Protein AF-A0A7Z0AZJ7-F1 (afdb_monomer)

Nearest PDB structures (foldseek):
  6gq0-assembly1_A  TM=8.490E-01  e=5.270E-05  Geobacillus stearothermophilus
  5xsj-assembly1_X-2  TM=7.142E-01  e=3.354E-05  Clostridium beijerinckii NCIMB 8052
  5xss-assembly3_B  TM=7.224E-01  e=6.824E-05  Clostridium beijerinckii NCIMB 8052
  3rot-assembly1_A  TM=7.294E-01  e=1.451E-02  Legionella pneumophila subsp. pneumophila str. Philadelphia 1
  3brs-assembly2_B  TM=7.610E-01  e=1.074E-01  Lachnoclostridium phytofermentans ISDg

Secondary structure (DSSP, 8-state):
--PPPS-----------HHHHHHHHTS-HHHHHHHHTT-S---HHHHHHHHHHHHHTTGGGSTTS---TTPPPEEEEEEEE-SS-HHHHHHHHHHHHTHHHHHHTTEEEEEEEE-TT-HHHHHHHHHHHHTT-SEEEEPPP--HHHHHHHHHHHHTT--EEEESS--TT---SEEES--HHHHHHHHHHHHHHHS-S--------HHHHHHHHHHHHHHHHHHHS--------------

Radius of gyration: 24.84 Å; Cα contacts (8 Å, |Δi|>4): 261; chains: 1; bounding box: 62×53×60 Å

Structure (mmCIF, N/CA/C/O backbone):
data_AF-A0A7Z0AZJ7-F1
#
_entry.id   AF-A0A7Z0AZJ7-F1
#
loop_
_atom_site.group_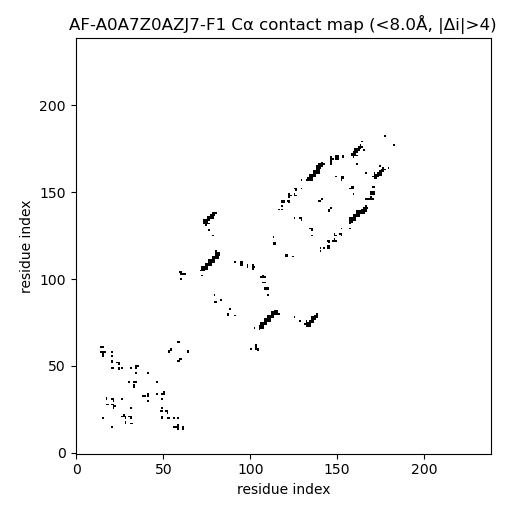PDB
_atom_site.id
_atom_site.type_symbol
_atom_site.label_atom_id
_atom_site.label_alt_id
_atom_site.label_comp_id
_atom_site.label_asym_id
_atom_site.label_entity_id
_atom_site.label_seq_id
_atom_site.pdbx_PDB_ins_code
_atom_site.Cartn_x
_atom_site.Cartn_y
_atom_site.Cartn_z
_atom_site.occupancy
_atom_site.B_iso_or_equiv
_atom_site.auth_seq_id
_atom_site.auth_comp_id
_atom_site.auth_asym_id
_atom_site.auth_atom_id
_atom_site.pdbx_PDB_model_num
ATOM 1 N N . MET A 1 1 ? 23.132 35.537 10.497 1.00 38.31 1 MET A N 1
ATOM 2 C CA . MET A 1 1 ? 21.758 36.075 10.574 1.00 38.31 1 MET A CA 1
ATOM 3 C C . MET A 1 1 ? 21.157 35.934 9.192 1.00 38.31 1 MET A C 1
ATOM 5 O O . MET A 1 1 ? 21.490 36.725 8.323 1.00 38.31 1 MET A O 1
ATOM 9 N N . SER A 1 2 ? 20.393 34.869 8.970 1.00 38.50 2 SER A N 1
ATOM 10 C CA . SER A 1 2 ? 19.740 34.583 7.690 1.00 38.50 2 SER A CA 1
ATOM 11 C C . SER A 1 2 ? 18.241 34.742 7.901 1.00 38.50 2 SER A C 1
ATOM 13 O O . SER A 1 2 ? 17.686 34.110 8.799 1.00 38.50 2 SER A O 1
ATOM 15 N N . GLU A 1 3 ? 17.626 35.642 7.140 1.00 32.16 3 GLU A N 1
ATOM 16 C CA . GLU A 1 3 ? 16.185 35.888 7.162 1.00 32.16 3 GLU A CA 1
ATOM 17 C C . GLU A 1 3 ? 15.395 34.618 6.802 1.00 32.16 3 GLU A C 1
ATOM 19 O O . GLU A 1 3 ? 15.810 33.868 5.912 1.00 32.16 3 GLU A O 1
ATOM 24 N N . PRO A 1 4 ? 14.252 34.357 7.461 1.00 34.78 4 PRO A N 1
ATOM 25 C CA . PRO A 1 4 ? 13.350 33.292 7.058 1.00 34.78 4 PRO A CA 1
ATOM 26 C C . PRO A 1 4 ? 12.574 33.681 5.789 1.00 34.78 4 PRO A C 1
ATOM 28 O O . PRO A 1 4 ? 12.193 34.833 5.589 1.00 34.78 4 PRO A O 1
ATOM 31 N N . LEU A 1 5 ? 12.333 32.684 4.937 1.00 31.73 5 LEU A N 1
ATOM 32 C CA . LEU A 1 5 ? 11.622 32.810 3.663 1.00 31.73 5 LEU A CA 1
ATOM 33 C C . LEU A 1 5 ? 10.169 33.297 3.858 1.00 31.73 5 LEU A C 1
ATOM 35 O O . LEU A 1 5 ? 9.458 32.761 4.713 1.00 31.73 5 LEU A O 1
ATOM 39 N N . PRO A 1 6 ? 9.680 34.248 3.040 1.00 33.09 6 PRO A N 1
ATOM 40 C CA . PRO A 1 6 ? 8.296 34.690 3.084 1.00 33.09 6 PRO A CA 1
ATOM 41 C C . PRO A 1 6 ? 7.401 33.708 2.318 1.00 33.09 6 PRO A C 1
ATOM 43 O O . PRO A 1 6 ? 7.635 33.429 1.144 1.00 33.09 6 PRO A O 1
ATOM 46 N N . GLY A 1 7 ? 6.341 33.221 2.970 1.00 36.00 7 GLY A N 1
ATOM 47 C CA . GLY A 1 7 ? 5.217 32.593 2.267 1.00 36.00 7 GLY A CA 1
ATOM 48 C C . GLY A 1 7 ? 4.815 31.186 2.706 1.00 36.00 7 GLY A C 1
ATOM 49 O O . GLY A 1 7 ? 4.658 30.320 1.858 1.00 36.00 7 GLY A O 1
ATOM 50 N N . VAL A 1 8 ? 4.545 30.969 3.997 1.00 34.38 8 VAL A N 1
ATOM 51 C CA . VAL A 1 8 ? 3.512 30.003 4.431 1.00 34.38 8 VAL A CA 1
ATOM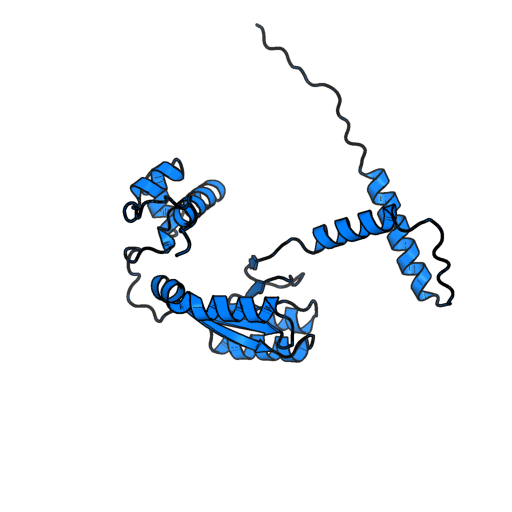 52 C C . VAL A 1 8 ? 2.687 30.663 5.534 1.00 34.38 8 VAL A C 1
ATOM 54 O O . VAL A 1 8 ? 2.747 30.324 6.710 1.00 34.38 8 VAL A O 1
ATOM 57 N N . GLY A 1 9 ? 1.932 31.685 5.141 1.00 34.69 9 GLY A N 1
ATOM 58 C CA . GLY A 1 9 ? 0.826 32.195 5.937 1.00 34.69 9 GLY A CA 1
ATOM 59 C C . GLY A 1 9 ? -0.389 31.300 5.730 1.00 34.69 9 GLY A C 1
ATOM 60 O O . GLY A 1 9 ? -1.263 31.628 4.938 1.00 34.69 9 GLY A O 1
ATOM 61 N N . ALA A 1 10 ? -0.446 30.172 6.431 1.00 37.34 10 ALA A N 1
ATOM 62 C CA . ALA A 1 10 ? -1.692 29.452 6.661 1.00 37.34 10 ALA A CA 1
ATOM 63 C C . ALA A 1 10 ? -1.863 29.328 8.173 1.00 37.34 10 ALA A C 1
ATOM 65 O O . ALA A 1 10 ? -1.404 28.390 8.814 1.00 37.34 10 ALA A O 1
ATOM 66 N N . ASN A 1 11 ? -2.441 30.396 8.715 1.00 30.62 11 ASN A N 1
ATOM 67 C CA . ASN A 1 11 ? -3.222 30.472 9.940 1.00 30.62 11 ASN A CA 1
ATOM 68 C C 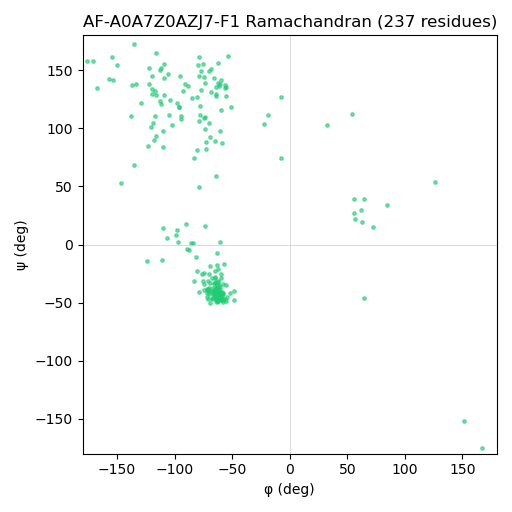. ASN A 1 11 ? -3.522 29.084 10.553 1.00 30.62 11 ASN A C 1
ATOM 70 O O . ASN A 1 11 ? -4.103 28.241 9.869 1.00 30.62 11 ASN A O 1
ATOM 74 N N . PHE A 1 12 ? -3.202 28.875 11.839 1.00 37.91 12 PHE A N 1
ATOM 75 C CA . PHE A 1 12 ? -3.721 27.778 12.679 1.00 37.91 12 PHE A CA 1
ATOM 76 C C . PHE A 1 12 ? -5.248 27.942 12.855 1.00 37.91 12 PHE A C 1
ATOM 78 O O . PHE A 1 12 ? -5.776 28.158 13.947 1.00 37.91 12 PHE A O 1
ATOM 85 N N . ALA A 1 13 ? -5.969 27.939 11.738 1.00 39.06 13 ALA A N 1
ATOM 86 C CA . ALA A 1 13 ? -7.372 28.256 11.644 1.00 39.06 13 ALA A CA 1
ATOM 87 C C . ALA A 1 13 ? -8.169 27.052 12.131 1.00 39.06 13 ALA A C 1
ATOM 89 O O . ALA A 1 13 ? -8.170 26.001 11.503 1.00 39.06 13 ALA A O 1
ATOM 90 N N . ALA A 1 14 ? -8.812 27.248 13.281 1.00 51.41 14 ALA A N 1
ATOM 91 C CA . ALA A 1 14 ? -10.031 26.595 13.737 1.00 51.41 14 ALA A CA 1
ATOM 92 C C . ALA A 1 14 ? -10.228 25.137 13.282 1.00 51.41 14 ALA A C 1
ATOM 94 O O . ALA A 1 14 ? -10.688 24.870 12.177 1.00 51.41 14 ALA A O 1
ATOM 95 N N . ARG A 1 15 ? -9.978 24.212 14.218 1.00 61.72 15 ARG A N 1
ATOM 96 C CA . ARG A 1 15 ? -10.442 22.814 14.241 1.00 61.72 15 ARG A CA 1
ATOM 97 C C . ARG A 1 15 ? -11.702 22.626 13.380 1.00 61.72 15 ARG A C 1
ATOM 99 O O . ARG A 1 15 ? -12.784 23.037 13.807 1.00 61.72 15 ARG A O 1
ATOM 106 N N . ALA A 1 16 ? -11.544 22.048 12.188 1.00 72.88 16 ALA A N 1
ATOM 107 C CA . ALA A 1 16 ? -12.635 21.881 11.235 1.00 72.88 16 ALA A CA 1
ATOM 108 C C . ALA A 1 16 ? -13.791 21.106 11.880 1.00 72.88 16 ALA A C 1
ATOM 110 O O . ALA A 1 16 ? -13.576 20.136 12.611 1.00 72.88 16 ALA A O 1
ATOM 111 N N . ARG A 1 17 ? -15.029 21.542 11.645 1.00 84.56 17 ARG A N 1
ATOM 112 C CA . ARG A 1 17 ? -16.236 20.898 12.182 1.00 84.56 17 ARG A CA 1
ATOM 113 C C . ARG A 1 17 ? -17.091 20.348 11.040 1.00 84.56 17 ARG A C 1
ATOM 115 O O . ARG A 1 17 ? -16.943 20.742 9.887 1.00 84.56 17 ARG A O 1
ATOM 122 N N . ILE A 1 18 ? -18.050 19.476 11.364 1.00 87.19 18 ILE A N 1
ATOM 123 C CA . ILE A 1 18 ? -19.017 18.915 10.395 1.00 87.19 18 ILE A CA 1
ATOM 124 C C . ILE A 1 18 ? -19.676 19.997 9.501 1.00 87.19 18 ILE A C 1
ATOM 126 O O . ILE A 1 18 ? -19.803 19.758 8.298 1.00 87.19 18 ILE A O 1
ATOM 130 N N . PRO A 1 19 ? -20.051 21.195 10.006 1.00 90.19 19 PRO A N 1
ATOM 131 C CA . PRO A 1 19 ? -20.574 22.273 9.161 1.00 90.19 19 PRO A CA 1
ATOM 132 C C . PRO A 1 19 ? -19.591 22.789 8.102 1.00 90.19 19 PRO A C 1
ATOM 134 O O . PRO A 1 19 ? -20.018 23.191 7.022 1.00 90.19 19 PRO A O 1
ATOM 137 N N . ASP A 1 20 ? -18.288 22.767 8.381 1.00 88.69 20 ASP A N 1
ATOM 138 C CA . ASP A 1 20 ? -17.262 23.233 7.444 1.00 88.69 20 ASP A CA 1
ATOM 139 C C . ASP A 1 20 ? -17.061 22.224 6.313 1.00 88.69 20 ASP A C 1
ATOM 141 O O . ASP A 1 20 ? -16.995 22.611 5.147 1.00 88.69 20 ASP A O 1
ATOM 145 N N . ILE A 1 21 ? -17.094 20.926 6.638 1.00 90.69 21 ILE A N 1
ATOM 146 C CA . ILE A 1 21 ? -17.092 19.844 5.643 1.00 90.69 21 ILE A CA 1
ATOM 147 C C . ILE A 1 21 ? -18.332 19.941 4.757 1.00 90.69 21 ILE A C 1
ATOM 149 O O . ILE A 1 21 ? -18.225 19.843 3.540 1.00 90.69 21 ILE A O 1
ATOM 153 N N . ALA A 1 22 ? -19.508 20.159 5.352 1.00 92.50 22 ALA A N 1
ATOM 154 C CA . ALA A 1 22 ? -20.764 20.291 4.619 1.00 92.50 22 ALA A CA 1
ATOM 155 C C . ALA A 1 22 ? -20.710 21.458 3.619 1.00 92.50 22 ALA A C 1
ATOM 157 O O . ALA A 1 22 ? -21.082 21.296 2.455 1.00 92.50 22 ALA A O 1
ATOM 158 N N . ARG A 1 23 ? -20.163 22.605 4.049 1.00 91.19 23 ARG A N 1
ATOM 159 C CA . ARG A 1 23 ? -19.956 23.788 3.204 1.00 91.19 23 ARG A CA 1
ATOM 160 C C . ARG A 1 23 ? -18.979 23.509 2.061 1.00 91.19 23 ARG A C 1
ATOM 162 O O . ARG A 1 23 ? -19.308 23.792 0.914 1.00 91.19 23 ARG A O 1
ATOM 169 N N . ALA A 1 24 ? -17.821 22.920 2.356 1.00 90.12 24 ALA A N 1
ATOM 170 C CA . ALA A 1 24 ? -16.799 22.605 1.357 1.00 90.12 24 ALA A CA 1
ATOM 171 C C . ALA A 1 24 ? -17.259 21.529 0.356 1.00 90.12 24 ALA A C 1
ATOM 173 O O . ALA A 1 24 ? -16.992 21.624 -0.839 1.00 90.12 24 ALA A O 1
ATOM 174 N N . ALA A 1 25 ? -18.004 20.529 0.825 1.00 89.88 25 ALA A N 1
ATOM 175 C CA . ALA A 1 25 ? -18.542 19.462 -0.009 1.00 89.88 25 ALA A CA 1
ATOM 176 C C . ALA A 1 25 ? -19.836 19.854 -0.741 1.00 89.88 25 ALA A C 1
ATOM 178 O O . ALA A 1 25 ? -20.264 19.107 -1.621 1.00 89.88 25 ALA A O 1
ATOM 179 N N . GLY A 1 26 ? -20.462 20.991 -0.414 1.00 92.19 26 GLY A N 1
ATOM 180 C CA . GLY A 1 26 ? -21.716 21.458 -1.013 1.00 92.19 26 GLY A CA 1
ATOM 181 C C . GLY A 1 26 ? -22.914 20.549 -0.716 1.00 92.19 26 GLY A C 1
ATOM 182 O O . GLY A 1 26 ? -23.713 20.276 -1.610 1.00 92.19 26 GLY A O 1
ATOM 183 N N . VAL A 1 27 ? -23.006 20.025 0.509 1.00 94.38 27 VAL A N 1
ATOM 184 C CA . VAL A 1 27 ? -24.081 19.123 0.963 1.00 94.38 27 VAL A CA 1
ATOM 185 C C . VAL A 1 27 ? -24.594 19.531 2.348 1.00 94.38 27 VAL A C 1
ATOM 187 O O . VAL A 1 27 ? -24.017 20.392 3.004 1.00 94.38 27 VAL A O 1
ATOM 190 N N . SER A 1 28 ? -25.675 18.908 2.825 1.00 94.12 28 SER A N 1
ATOM 191 C CA . SER A 1 28 ? -26.148 19.107 4.201 1.00 94.12 28 SER A CA 1
ATOM 192 C C . SER A 1 28 ? -25.270 18.373 5.223 1.00 94.12 28 SER A C 1
ATOM 194 O O . SER A 1 28 ? -24.661 17.344 4.922 1.00 94.12 28 SER A O 1
ATOM 196 N N . THR A 1 29 ? -25.262 18.855 6.469 1.00 91.50 29 THR A N 1
ATOM 197 C CA . THR A 1 29 ? -24.587 18.188 7.599 1.00 91.50 29 THR A CA 1
ATOM 198 C C . THR A 1 29 ? -25.101 16.764 7.821 1.00 91.50 29 THR A C 1
ATOM 200 O O . THR A 1 29 ? -24.313 15.880 8.132 1.00 91.50 29 THR A O 1
ATOM 203 N N . ALA A 1 30 ? -26.391 16.512 7.574 1.00 89.25 30 ALA A N 1
ATOM 204 C CA . ALA A 1 30 ? -26.981 15.173 7.623 1.00 89.25 30 ALA A CA 1
ATOM 205 C C . ALA A 1 30 ? -26.389 14.220 6.568 1.00 89.25 30 ALA A C 1
ATOM 207 O O . ALA A 1 30 ? -26.233 13.030 6.825 1.00 89.25 30 ALA A O 1
ATOM 208 N N . THR A 1 31 ? -26.037 14.721 5.380 1.00 88.50 31 THR A N 1
ATOM 209 C CA . THR A 1 31 ? -25.351 13.919 4.355 1.00 88.50 31 THR A CA 1
ATOM 210 C C . THR A 1 31 ? -23.907 13.635 4.754 1.00 88.50 31 THR A C 1
ATOM 212 O O . THR A 1 31 ? -23.446 12.515 4.561 1.00 88.50 31 THR A O 1
ATOM 215 N N . VAL A 1 32 ? -23.212 14.605 5.358 1.00 89.81 32 VAL A N 1
ATOM 216 C CA . VAL A 1 32 ? -21.866 14.383 5.912 1.00 89.81 32 VAL A CA 1
ATOM 217 C C . VAL A 1 32 ? -21.897 13.321 7.013 1.00 89.81 32 VAL A C 1
ATOM 219 O O . VAL A 1 32 ? -21.108 12.386 6.964 1.00 89.81 32 VAL A O 1
ATOM 222 N N . ASP A 1 33 ? -22.852 13.401 7.942 1.00 85.06 33 ASP A N 1
ATOM 223 C CA . ASP A 1 33 ? -23.052 12.409 9.006 1.00 85.06 33 ASP A CA 1
ATOM 224 C C . ASP A 1 33 ? -23.298 10.996 8.450 1.00 85.06 33 ASP A C 1
ATOM 226 O O . ASP A 1 33 ? -22.705 10.030 8.922 1.00 85.06 33 ASP A O 1
ATOM 230 N N . ARG A 1 34 ? -24.119 10.865 7.397 1.00 84.88 34 ARG A N 1
ATOM 231 C CA . ARG A 1 34 ? -24.352 9.575 6.722 1.00 84.88 34 ARG A CA 1
ATOM 232 C C . ARG A 1 34 ? -23.085 9.009 6.088 1.00 84.88 34 ARG A C 1
ATOM 234 O O . ARG A 1 34 ? -22.847 7.814 6.218 1.00 84.88 34 ARG A O 1
ATOM 241 N N . VAL A 1 35 ? -22.287 9.848 5.423 1.00 84.81 35 VAL A N 1
ATOM 242 C CA . VAL A 1 35 ? -21.035 9.421 4.777 1.00 84.81 35 VAL A CA 1
ATOM 243 C C . VAL A 1 35 ? -19.992 9.010 5.812 1.00 84.81 35 VAL A C 1
ATOM 245 O O . VAL A 1 35 ? -19.384 7.956 5.664 1.00 84.81 35 VAL A O 1
ATOM 248 N N . LEU A 1 36 ? -19.796 9.812 6.861 1.00 82.38 36 LEU A N 1
ATOM 249 C CA . LEU A 1 36 ? -18.779 9.546 7.881 1.00 82.38 36 LEU A CA 1
ATOM 250 C C . LEU A 1 36 ? -19.115 8.327 8.745 1.00 82.38 36 LEU A C 1
ATOM 252 O O . LEU A 1 36 ? -18.210 7.606 9.146 1.00 82.38 36 LEU A O 1
ATOM 256 N N . ASN A 1 37 ? -20.402 8.074 8.998 1.00 76.69 37 ASN A N 1
ATOM 257 C CA . ASN A 1 37 ? -20.859 6.938 9.804 1.00 76.69 37 ASN A CA 1
ATOM 258 C C . ASN A 1 37 ? -21.309 5.728 8.963 1.00 76.69 37 ASN A C 1
ATOM 260 O O . ASN A 1 37 ? -21.966 4.835 9.491 1.00 76.69 37 ASN A O 1
ATOM 264 N N . GLY A 1 38 ? -21.019 5.705 7.656 1.00 67.94 38 GLY A N 1
ATOM 265 C CA . GLY A 1 38 ? -21.276 4.542 6.797 1.00 67.94 38 GLY A CA 1
ATOM 266 C C . GLY A 1 38 ? -22.751 4.133 6.662 1.00 67.94 38 GLY A C 1
ATOM 267 O O . GLY A 1 38 ? -23.040 2.954 6.482 1.00 67.94 38 GLY A O 1
ATOM 268 N N . ARG A 1 39 ? -23.698 5.076 6.764 1.00 76.06 39 ARG A N 1
ATOM 269 C CA . ARG A 1 39 ? -25.138 4.788 6.628 1.00 76.06 39 ARG A CA 1
ATOM 270 C C . ARG A 1 39 ? -25.541 4.649 5.155 1.00 76.06 39 ARG A C 1
ATOM 272 O O . ARG A 1 39 ? -25.051 5.382 4.296 1.00 76.06 39 ARG A O 1
ATOM 279 N N . GLU A 1 40 ? -26.489 3.755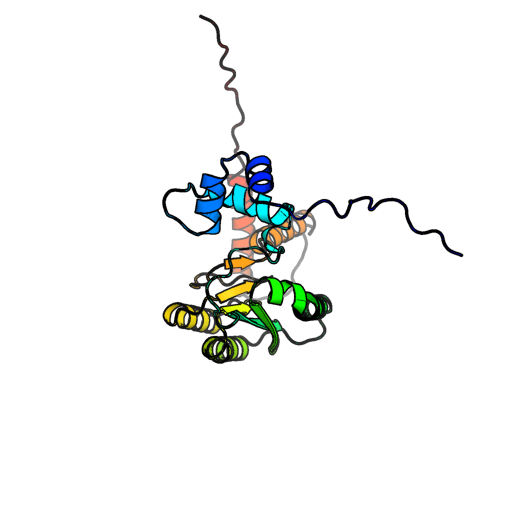 4.873 1.00 64.00 40 GLU A N 1
ATOM 280 C CA . GLU A 1 40 ? -27.025 3.520 3.524 1.00 64.00 40 GLU A CA 1
ATOM 281 C C . GLU A 1 40 ? -27.724 4.773 2.935 1.00 64.00 40 GLU A C 1
ATOM 283 O O . GLU A 1 40 ? -28.212 5.635 3.670 1.00 64.00 40 GLU A O 1
ATOM 288 N N . ASN A 1 41 ? -27.799 4.855 1.594 1.00 71.50 41 ASN A N 1
ATOM 289 C CA . ASN A 1 41 ? -28.427 5.921 0.776 1.00 71.50 41 ASN A CA 1
ATOM 290 C C . ASN A 1 41 ? -27.609 7.190 0.441 1.00 71.50 41 ASN A C 1
ATOM 292 O O . ASN A 1 41 ? -28.188 8.267 0.266 1.00 71.50 41 ASN A O 1
ATOM 296 N N . VAL A 1 42 ? -26.287 7.098 0.247 1.00 80.94 42 VAL A N 1
ATOM 297 C CA . VAL A 1 42 ? -25.503 8.196 -0.361 1.00 80.94 42 VAL A CA 1
ATOM 298 C C . VAL A 1 42 ? -24.888 7.755 -1.687 1.00 80.94 42 VAL A C 1
ATOM 300 O O . VAL A 1 42 ? -24.226 6.726 -1.770 1.00 80.94 42 VAL A O 1
ATOM 303 N N . ARG A 1 43 ? -25.092 8.546 -2.748 1.00 83.56 43 ARG A N 1
ATOM 304 C CA . ARG A 1 43 ? -24.474 8.291 -4.059 1.00 83.56 43 ARG A CA 1
ATOM 305 C C . ARG A 1 43 ? -22.949 8.324 -3.930 1.00 83.56 43 ARG A C 1
ATOM 307 O O . ARG A 1 43 ? -22.414 9.248 -3.320 1.00 83.56 43 ARG A O 1
ATOM 314 N N . ALA A 1 44 ? -22.255 7.391 -4.581 1.00 76.44 44 ALA A N 1
ATOM 315 C CA . ALA A 1 44 ? -20.792 7.276 -4.524 1.00 76.44 44 ALA A CA 1
ATOM 316 C C . ALA A 1 44 ? -20.063 8.599 -4.838 1.00 76.44 44 ALA A C 1
ATOM 318 O O . ALA A 1 44 ? -19.152 8.996 -4.119 1.00 76.44 44 ALA A O 1
ATOM 319 N N . VAL A 1 45 ? -20.535 9.342 -5.846 1.00 81.88 45 VAL A N 1
ATOM 320 C CA . VAL A 1 45 ? -19.989 10.660 -6.225 1.00 81.88 45 VAL A CA 1
ATOM 321 C C . VAL A 1 45 ? -20.102 11.683 -5.085 1.00 81.88 45 VAL A C 1
ATOM 323 O O . VAL A 1 45 ? -19.199 12.486 -4.857 1.00 81.88 45 VAL A O 1
ATOM 326 N N . THR A 1 46 ? -21.210 11.658 -4.343 1.00 83.75 46 THR A N 1
ATOM 327 C CA . THR A 1 46 ? -21.434 12.539 -3.190 1.00 83.75 46 THR A CA 1
ATOM 328 C C . THR A 1 46 ? -20.561 12.127 -2.008 1.00 83.75 46 THR A C 1
ATOM 330 O O . THR A 1 46 ? -19.967 12.992 -1.371 1.00 83.75 46 THR A O 1
ATOM 333 N N . ALA A 1 47 ? -20.431 10.824 -1.750 1.00 83.06 47 ALA A N 1
ATOM 334 C CA . ALA A 1 47 ? -19.549 10.306 -0.707 1.00 83.06 47 ALA A CA 1
ATOM 335 C C . ALA A 1 47 ? -18.085 10.697 -0.964 1.00 83.06 47 ALA A C 1
ATOM 337 O O . ALA A 1 47 ? -17.421 11.216 -0.071 1.00 83.06 47 ALA A O 1
ATOM 338 N N . GLN A 1 48 ? -17.612 10.555 -2.206 1.00 80.62 48 GLN A N 1
ATOM 339 C CA . GLN A 1 48 ? -16.256 10.937 -2.597 1.00 80.62 48 GLN A CA 1
ATOM 340 C C . GLN A 1 48 ? -15.985 12.431 -2.374 1.00 80.62 48 GLN A C 1
ATOM 342 O O . GLN A 1 48 ? -14.955 12.785 -1.806 1.00 80.62 48 GLN A O 1
ATOM 347 N N . ARG A 1 49 ? -16.924 13.312 -2.751 1.00 85.44 49 ARG A N 1
ATOM 348 C CA . ARG A 1 49 ? -16.813 14.761 -2.498 1.00 85.44 49 ARG A CA 1
ATOM 349 C C . ARG A 1 49 ? -16.708 15.090 -1.010 1.00 85.44 49 ARG A C 1
ATOM 351 O O . ARG A 1 49 ? -15.908 15.939 -0.629 1.00 85.44 49 ARG A O 1
ATOM 358 N N . VAL A 1 50 ? -17.506 14.425 -0.174 1.00 88.06 50 VAL A N 1
ATOM 359 C CA . VAL A 1 50 ? -17.480 14.623 1.282 1.00 88.06 50 VAL A CA 1
ATOM 360 C C . VAL A 1 50 ? -16.153 14.155 1.878 1.00 88.06 50 VAL A C 1
ATOM 362 O O . VAL A 1 50 ? -15.550 14.894 2.652 1.00 88.06 50 VAL A O 1
ATOM 365 N N . LEU A 1 51 ? -15.666 12.974 1.488 1.00 83.00 51 LEU A N 1
ATOM 366 C CA . LEU A 1 51 ? -14.386 12.440 1.963 1.00 83.00 51 LEU A CA 1
ATOM 367 C C . LEU A 1 51 ? -13.205 13.319 1.531 1.00 83.00 51 LEU A C 1
ATOM 369 O O . LEU A 1 51 ? -12.314 13.591 2.334 1.00 83.00 51 LEU A O 1
ATOM 373 N N . GLN A 1 52 ? -13.225 13.828 0.297 1.00 79.69 52 GLN A N 1
ATOM 374 C CA . GLN A 1 52 ? -12.203 14.745 -0.205 1.00 79.69 52 GLN A CA 1
ATOM 375 C C . GLN A 1 52 ? -12.190 16.067 0.577 1.00 79.69 52 GLN A C 1
ATOM 377 O O . GLN A 1 52 ? -11.123 16.520 0.986 1.00 79.69 52 GLN A O 1
ATOM 382 N N . ALA A 1 53 ? -13.361 16.658 0.835 1.00 86.81 53 ALA A N 1
ATOM 383 C CA . ALA A 1 53 ? -13.477 17.875 1.636 1.00 86.81 53 ALA A CA 1
ATOM 384 C C . ALA A 1 53 ? -13.020 17.656 3.090 1.00 86.81 53 ALA A C 1
ATOM 386 O O . ALA A 1 53 ? -12.306 18.485 3.649 1.00 86.81 53 ALA A O 1
ATOM 387 N N . ALA A 1 54 ? -13.384 16.521 3.696 1.00 83.94 54 ALA A N 1
ATOM 388 C CA . ALA A 1 54 ? -12.961 16.165 5.049 1.00 83.94 54 ALA A CA 1
ATOM 389 C C . ALA A 1 54 ? -11.436 15.986 5.157 1.00 83.94 54 ALA A C 1
ATOM 391 O O . ALA A 1 54 ? -10.841 16.422 6.144 1.00 83.94 54 ALA A O 1
ATOM 392 N N . ALA A 1 55 ? -10.800 15.391 4.141 1.00 77.75 55 ALA A N 1
ATOM 393 C CA . ALA A 1 55 ? -9.348 15.242 4.070 1.00 77.75 55 ALA A CA 1
ATOM 394 C C . ALA A 1 55 ? -8.638 16.594 3.889 1.00 77.75 55 ALA A C 1
ATOM 396 O O . ALA A 1 55 ? -7.694 16.890 4.617 1.00 77.75 55 ALA A O 1
ATOM 397 N N . GLN A 1 56 ? -9.124 17.443 2.976 1.00 78.25 56 GLN A N 1
ATOM 398 C CA . GLN A 1 56 ? -8.563 18.780 2.735 1.00 78.25 56 GLN A CA 1
ATOM 399 C C . GLN A 1 56 ? -8.632 19.686 3.968 1.00 78.25 56 GLN A C 1
ATOM 401 O O . GLN A 1 56 ? -7.732 20.488 4.194 1.00 78.25 56 GLN A O 1
ATOM 406 N N . LEU A 1 57 ? -9.689 19.550 4.771 1.00 82.81 57 LEU A N 1
ATOM 407 C CA . LEU A 1 57 ? -9.886 20.326 5.995 1.00 82.81 57 LEU A CA 1
ATOM 408 C C . LEU A 1 57 ? -9.203 19.711 7.227 1.00 82.81 57 LEU A C 1
ATOM 410 O O . LEU A 1 57 ? -9.364 20.232 8.329 1.00 82.81 57 LEU A O 1
ATOM 414 N N . GLY A 1 58 ? -8.494 18.585 7.085 1.00 69.88 58 GLY A N 1
ATOM 415 C CA . GLY A 1 58 ? -7.872 17.889 8.215 1.00 69.88 58 GLY A CA 1
ATOM 416 C C . GLY A 1 58 ? -8.878 17.373 9.253 1.00 69.88 58 GLY A C 1
ATOM 417 O O . GLY A 1 58 ? -8.506 17.084 10.390 1.00 69.88 58 GLY A O 1
ATOM 418 N N . TYR A 1 59 ? -10.160 17.238 8.893 1.00 76.44 59 TYR A N 1
ATOM 419 C CA . TYR A 1 59 ? -11.192 16.754 9.811 1.00 76.44 59 TYR A CA 1
ATOM 420 C C . TYR A 1 59 ? -10.938 15.303 10.224 1.00 76.44 59 TYR A C 1
ATOM 422 O O . TYR A 1 59 ? -11.078 14.962 11.395 1.00 76.44 59 TYR A O 1
ATOM 430 N N . LEU A 1 60 ? -10.479 14.472 9.281 1.00 64.12 60 LEU A N 1
ATOM 431 C CA . LEU A 1 60 ? -10.080 13.087 9.557 1.00 64.12 60 LEU A CA 1
ATOM 432 C C . LEU A 1 60 ? -8.879 13.000 10.517 1.00 64.12 60 LEU A C 1
ATOM 434 O O . LEU A 1 60 ? -8.666 11.961 11.117 1.00 64.12 60 LEU A O 1
ATOM 438 N N . LEU A 1 61 ? -8.126 14.089 10.695 1.00 56.88 61 LEU A N 1
ATOM 439 C CA . LEU A 1 61 ? -6.970 14.179 11.592 1.00 56.88 61 LEU A CA 1
ATOM 440 C C . LEU A 1 61 ? -7.335 14.790 12.960 1.00 56.88 61 LEU A C 1
ATOM 442 O O . LEU A 1 61 ? -6.461 15.017 13.795 1.00 56.88 61 LEU A O 1
ATOM 446 N N . THR A 1 62 ? -8.613 15.116 13.198 1.00 55.78 62 THR A N 1
ATOM 447 C CA . THR A 1 62 ? -9.057 15.792 14.423 1.00 55.78 62 THR A CA 1
ATOM 448 C C . THR A 1 62 ? -9.506 14.777 15.492 1.00 55.78 62 THR A C 1
ATOM 450 O O . THR A 1 62 ? -10.388 13.972 15.207 1.00 55.78 62 THR A O 1
ATOM 453 N N . PRO A 1 63 ? -9.051 14.886 16.761 1.00 49.47 63 PRO A N 1
ATOM 454 C CA . PRO A 1 63 ? -9.382 13.954 17.861 1.00 49.47 63 PRO A CA 1
ATOM 455 C C . PRO A 1 63 ? -10.868 13.811 18.261 1.00 49.47 63 PRO A C 1
ATOM 457 O O . PRO A 1 63 ? -11.166 13.134 19.237 1.00 49.47 63 PRO A O 1
ATOM 460 N N . ASN A 1 64 ? -11.795 14.492 17.578 1.00 46.59 64 ASN A N 1
ATOM 461 C CA . ASN A 1 64 ? -13.229 14.532 17.901 1.00 46.59 64 ASN A CA 1
ATOM 462 C C . ASN A 1 64 ? -14.100 13.787 16.869 1.00 46.59 64 ASN A C 1
ATOM 464 O O . ASN A 1 64 ? -15.319 13.978 16.860 1.00 46.59 64 ASN A O 1
ATOM 468 N N . ALA A 1 65 ? -13.515 12.962 15.991 1.00 48.34 65 ALA A N 1
ATOM 469 C CA . ALA A 1 65 ? -14.300 11.921 15.331 1.00 48.34 65 ALA A CA 1
ATOM 470 C C . ALA A 1 65 ? -14.961 11.070 16.434 1.00 48.34 65 ALA A C 1
ATOM 472 O O . ALA A 1 65 ? -14.300 10.809 17.443 1.00 48.34 65 ALA A O 1
ATOM 473 N N . PRO A 1 66 ? -16.260 10.724 16.328 1.00 42.47 66 PRO A N 1
ATOM 474 C CA . PRO A 1 66 ? -16.947 9.984 17.378 1.00 42.47 66 PRO A CA 1
ATOM 475 C C . PRO A 1 66 ? -16.116 8.755 17.730 1.00 42.47 66 PRO A C 1
ATOM 477 O O . PRO A 1 66 ? -15.835 7.932 16.861 1.00 42.47 66 PRO A O 1
ATOM 480 N N . ALA A 1 67 ? -15.673 8.692 18.988 1.00 45.97 67 ALA A N 1
ATOM 481 C CA . ALA A 1 67 ? -14.918 7.571 19.510 1.00 45.97 67 ALA A CA 1
ATOM 482 C C . ALA A 1 67 ? -15.808 6.336 19.385 1.00 45.97 67 ALA A C 1
ATOM 484 O O . ALA A 1 67 ? -16.712 6.114 20.193 1.00 45.97 67 ALA A O 1
ATOM 485 N N . VAL A 1 68 ? -15.585 5.569 18.321 1.00 46.56 68 VAL A N 1
ATOM 486 C CA . VAL A 1 68 ? -16.107 4.219 18.203 1.00 46.56 68 VAL A CA 1
ATOM 487 C C . VAL A 1 68 ? -15.515 3.476 19.392 1.00 46.56 68 VAL A C 1
ATOM 489 O O . VAL A 1 68 ? -14.300 3.420 19.555 1.00 46.56 68 VAL A O 1
ATOM 492 N N . THR A 1 69 ? -16.403 3.044 20.283 1.00 44.69 69 THR A N 1
ATOM 493 C CA . THR A 1 69 ? -16.175 2.250 21.490 1.00 44.69 69 THR A CA 1
ATOM 494 C C . THR A 1 69 ? -14.837 1.519 21.461 1.00 44.69 69 THR A C 1
ATOM 496 O O . THR A 1 69 ? -14.701 0.618 20.646 1.00 44.69 69 THR A O 1
ATOM 499 N N . ALA A 1 70 ? -13.898 1.932 22.328 1.00 48.06 70 ALA A N 1
ATOM 500 C CA . ALA A 1 70 ? -12.552 1.384 22.559 1.00 48.06 70 ALA A CA 1
ATOM 501 C C . ALA A 1 70 ? -12.260 0.062 21.823 1.00 48.06 70 ALA A C 1
ATOM 503 O O . ALA A 1 70 ? -12.259 -1.019 22.418 1.00 48.06 70 ALA A O 1
ATOM 504 N N . SER A 1 71 ? -12.041 0.162 20.513 1.00 57.91 71 SER A N 1
ATOM 505 C CA . SER A 1 71 ? -11.580 -0.952 19.706 1.00 57.91 71 SER A CA 1
ATOM 506 C C . SER A 1 71 ? -10.081 -1.074 19.932 1.00 57.91 71 SER A C 1
ATOM 508 O O . SER A 1 71 ? -9.400 -0.120 20.310 1.00 57.91 71 SER A O 1
ATOM 510 N N . LYS A 1 72 ? -9.539 -2.272 19.744 1.00 77.88 72 LYS A N 1
ATOM 511 C CA . LYS A 1 72 ? -8.087 -2.410 19.675 1.00 77.88 72 LYS A CA 1
ATOM 512 C C . LYS A 1 72 ? -7.619 -1.643 18.427 1.00 77.88 72 LYS A C 1
ATOM 514 O O . LYS A 1 72 ? -8.228 -1.853 17.376 1.00 77.88 72 LYS A O 1
ATOM 519 N N . PRO A 1 73 ? -6.536 -0.844 18.506 1.00 85.88 73 PRO A N 1
ATOM 520 C CA . PRO A 1 73 ? -6.047 -0.101 17.352 1.00 85.88 73 PRO A CA 1
ATOM 521 C C . PRO A 1 73 ? -5.762 -1.049 16.191 1.00 85.88 73 PRO A C 1
ATOM 523 O O . PRO A 1 73 ? -5.124 -2.094 16.391 1.00 85.88 73 PRO A O 1
ATOM 526 N N . MET A 1 74 ? -6.201 -0.673 14.990 1.00 92.56 74 MET A N 1
ATOM 527 C CA . MET A 1 74 ? -5.981 -1.457 13.777 1.00 92.56 74 MET A CA 1
ATOM 528 C C . MET A 1 74 ? -4.490 -1.547 13.472 1.00 92.56 74 MET A C 1
ATOM 530 O O . MET A 1 74 ? -3.788 -0.543 13.387 1.00 92.56 74 MET A O 1
ATOM 534 N N . ARG A 1 75 ? -3.984 -2.758 13.284 1.00 95.94 75 ARG A N 1
ATOM 535 C CA . ARG A 1 75 ? -2.577 -3.029 12.990 1.00 95.94 75 ARG A CA 1
ATOM 536 C C . ARG A 1 75 ? -2.401 -3.164 11.491 1.00 95.94 75 ARG A C 1
ATOM 538 O O . ARG A 1 75 ? -2.938 -4.096 10.901 1.00 95.94 75 ARG A O 1
ATOM 545 N N . ILE A 1 76 ? -1.608 -2.289 10.891 1.00 97.50 76 ILE A N 1
ATOM 546 C CA . ILE A 1 76 ? -1.316 -2.321 9.458 1.00 97.50 76 ILE A CA 1
ATOM 547 C C . ILE A 1 76 ? 0.156 -2.669 9.255 1.00 97.50 76 ILE A C 1
ATOM 549 O O . ILE A 1 76 ? 1.044 -1.992 9.778 1.00 97.50 76 ILE A O 1
ATOM 553 N N . ALA A 1 77 ? 0.420 -3.731 8.496 1.00 98.00 77 ALA A N 1
ATOM 554 C CA . ALA A 1 77 ? 1.776 -4.134 8.137 1.00 98.00 77 ALA A CA 1
ATOM 555 C C . ALA A 1 77 ? 2.131 -3.613 6.740 1.00 98.00 77 ALA A C 1
ATOM 557 O O . ALA A 1 77 ? 1.468 -3.960 5.766 1.00 98.00 77 ALA A O 1
ATOM 558 N N . PHE A 1 78 ? 3.191 -2.815 6.642 1.00 98.19 78 PHE A N 1
ATOM 559 C CA . PHE A 1 78 ? 3.762 -2.359 5.378 1.00 98.19 78 PHE A CA 1
ATOM 560 C C . PHE A 1 78 ? 4.930 -3.265 4.990 1.00 98.19 78 PHE A C 1
ATOM 562 O O . PHE A 1 78 ? 5.915 -3.331 5.715 1.00 98.19 78 PHE A O 1
ATOM 569 N N . LEU A 1 79 ? 4.837 -3.953 3.854 1.00 97.75 79 LEU A N 1
ATOM 570 C CA . LEU A 1 79 ? 5.892 -4.809 3.318 1.00 97.75 79 LEU A CA 1
ATOM 571 C C . LEU A 1 79 ? 6.606 -4.080 2.178 1.00 97.75 79 LEU A C 1
ATOM 573 O O . LEU A 1 79 ? 6.080 -3.970 1.064 1.00 97.75 79 LEU A O 1
ATOM 577 N N . LEU A 1 80 ? 7.796 -3.556 2.470 1.00 96.81 80 LEU A N 1
ATOM 578 C CA . LEU A 1 80 ? 8.612 -2.807 1.515 1.00 96.81 80 LEU A CA 1
ATOM 579 C C . LEU A 1 80 ? 9.850 -3.616 1.110 1.00 96.81 80 LEU A C 1
ATOM 581 O O . LEU A 1 80 ? 10.430 -4.295 1.953 1.00 96.81 80 LEU A O 1
ATOM 585 N N . PRO A 1 81 ? 10.303 -3.551 -0.151 1.00 95.56 81 PRO A N 1
ATOM 586 C CA . PRO A 1 81 ? 11.528 -4.233 -0.544 1.00 95.56 81 PRO A CA 1
ATOM 587 C C . PRO A 1 81 ? 12.754 -3.660 0.185 1.00 95.56 81 PRO A C 1
ATOM 589 O O . PRO A 1 81 ? 12.992 -2.452 0.181 1.00 95.56 81 PRO A O 1
ATOM 592 N N . ALA A 1 82 ? 13.553 -4.536 0.787 1.00 93.88 82 ALA A N 1
ATOM 593 C CA . ALA A 1 82 ? 14.870 -4.239 1.329 1.00 93.88 82 ALA A CA 1
ATOM 594 C C . ALA A 1 82 ? 15.852 -3.926 0.192 1.00 93.88 82 ALA A C 1
ATOM 596 O O . ALA A 1 82 ? 15.736 -4.468 -0.907 1.00 93.88 82 ALA A O 1
ATOM 597 N N . GLY A 1 83 ? 16.867 -3.106 0.443 1.00 91.94 83 GLY A N 1
ATOM 598 C CA . GLY A 1 83 ? 17.909 -2.826 -0.546 1.00 91.94 83 GLY A CA 1
ATOM 599 C C . GLY A 1 83 ? 18.518 -1.448 -0.358 1.00 91.94 83 GLY A C 1
ATOM 600 O O . GLY A 1 83 ? 18.533 -0.921 0.746 1.00 91.94 83 GLY A O 1
ATOM 601 N N . THR A 1 84 ? 19.012 -0.847 -1.437 1.00 89.69 84 THR A N 1
ATOM 602 C CA . THR A 1 84 ? 19.672 0.473 -1.421 1.00 89.69 84 THR A CA 1
ATOM 603 C C . THR A 1 84 ? 18.816 1.586 -2.029 1.00 89.69 84 THR A C 1
ATOM 605 O O . THR A 1 84 ? 19.271 2.721 -2.169 1.00 89.69 84 THR A O 1
ATOM 608 N N . ASN A 1 85 ? 17.563 1.295 -2.397 1.00 92.31 85 ASN A N 1
ATOM 609 C CA . ASN A 1 85 ? 16.681 2.281 -3.011 1.00 92.31 85 ASN A CA 1
ATOM 610 C C . ASN A 1 85 ? 16.264 3.349 -1.987 1.00 92.31 85 ASN A C 1
ATOM 612 O O . ASN A 1 85 ? 15.398 3.119 -1.143 1.00 92.31 85 ASN A O 1
ATOM 616 N N . ARG A 1 86 ? 16.857 4.543 -2.100 1.00 93.62 86 ARG A N 1
ATOM 617 C CA . ARG A 1 86 ? 16.611 5.684 -1.206 1.00 93.62 86 ARG A CA 1
ATOM 618 C C . ARG A 1 86 ? 15.135 6.076 -1.106 1.00 93.62 86 ARG A C 1
ATOM 620 O O . ARG A 1 86 ? 14.707 6.496 -0.038 1.00 93.62 86 ARG A O 1
ATOM 627 N N . TYR A 1 87 ? 14.367 5.957 -2.189 1.00 93.75 87 TYR A N 1
ATOM 628 C CA . TYR A 1 87 ? 12.942 6.290 -2.166 1.00 93.75 87 TYR A CA 1
ATOM 629 C C . TYR A 1 87 ? 12.155 5.342 -1.253 1.00 93.75 87 TYR A C 1
ATOM 631 O O . TYR A 1 87 ? 11.313 5.799 -0.486 1.00 93.75 87 TYR A O 1
ATOM 639 N N . LEU A 1 88 ? 12.469 4.043 -1.286 1.00 94.44 88 LEU A N 1
ATOM 640 C CA . LEU A 1 88 ? 11.815 3.048 -0.434 1.00 94.44 88 LEU A CA 1
ATOM 641 C C . LEU A 1 88 ? 12.151 3.235 1.046 1.00 94.44 88 LEU A C 1
ATOM 643 O O . LEU A 1 88 ? 11.253 3.141 1.876 1.00 94.44 88 LEU A O 1
ATOM 647 N N . HIS A 1 89 ? 13.408 3.556 1.360 1.00 93.69 89 HIS A N 1
ATOM 648 C CA . HIS A 1 89 ? 13.820 3.887 2.729 1.00 93.69 89 HIS A CA 1
ATOM 649 C C . HIS A 1 89 ? 13.115 5.132 3.248 1.00 93.69 89 HIS A C 1
ATOM 651 O O . HIS A 1 89 ? 12.500 5.090 4.303 1.00 93.69 89 HIS A O 1
ATOM 657 N N . MET A 1 90 ? 13.114 6.208 2.458 1.00 95.44 90 MET A N 1
ATOM 658 C CA . MET A 1 90 ? 12.421 7.445 2.814 1.00 95.44 90 MET A CA 1
ATOM 659 C C . MET A 1 90 ? 10.924 7.203 3.046 1.00 95.44 90 MET A C 1
ATOM 661 O O . MET A 1 90 ? 10.361 7.727 4.001 1.00 95.44 90 MET A O 1
ATOM 665 N N . LEU A 1 91 ? 10.276 6.389 2.208 1.00 95.25 91 LEU A N 1
ATOM 666 C CA . LEU A 1 91 ? 8.879 6.017 2.414 1.00 95.25 91 LEU A CA 1
ATOM 667 C C . LEU A 1 91 ? 8.677 5.255 3.730 1.00 95.25 91 LEU A C 1
ATOM 669 O O . LEU A 1 91 ? 7.727 5.553 4.452 1.00 95.25 91 LEU A O 1
ATOM 673 N N . GLY A 1 92 ? 9.560 4.304 4.044 1.00 95.56 92 GLY A N 1
ATOM 674 C CA . GLY A 1 92 ? 9.546 3.598 5.322 1.00 95.56 92 GLY A CA 1
ATOM 675 C C . GLY A 1 92 ? 9.673 4.556 6.509 1.00 95.56 92 GLY A C 1
ATOM 676 O O . GLY A 1 92 ? 8.816 4.548 7.391 1.00 95.56 92 GLY A O 1
ATOM 677 N N . ASP A 1 93 ? 10.659 5.455 6.468 1.00 93.81 93 ASP A N 1
ATOM 678 C CA . ASP A 1 93 ? 10.889 6.472 7.500 1.00 93.81 93 ASP A CA 1
ATOM 679 C C . ASP A 1 93 ? 9.670 7.386 7.685 1.00 93.81 93 ASP A C 1
ATOM 681 O O . ASP A 1 93 ? 9.294 7.698 8.812 1.00 93.81 93 ASP A O 1
ATOM 685 N N . TYR A 1 94 ? 9.009 7.799 6.597 1.00 94.88 94 TYR A N 1
ATOM 686 C CA . TYR A 1 94 ? 7.788 8.607 6.672 1.00 94.88 94 TYR A CA 1
ATOM 687 C C . TYR A 1 94 ? 6.621 7.852 7.309 1.00 94.88 94 TYR A C 1
ATOM 689 O O . TYR A 1 94 ? 5.869 8.445 8.084 1.00 94.88 94 TYR A O 1
ATOM 697 N N . ILE A 1 95 ? 6.454 6.564 6.994 1.00 94.38 95 ILE A N 1
ATOM 698 C CA . ILE A 1 95 ? 5.411 5.732 7.605 1.00 94.38 95 ILE A CA 1
ATOM 699 C C . ILE A 1 95 ? 5.659 5.610 9.111 1.00 94.38 95 ILE A C 1
ATOM 701 O O . ILE A 1 95 ? 4.715 5.775 9.884 1.00 94.38 95 ILE A O 1
ATOM 705 N N . ASP A 1 96 ? 6.904 5.374 9.525 1.00 90.25 96 ASP A N 1
ATOM 706 C CA . ASP A 1 96 ? 7.262 5.254 10.940 1.00 90.25 96 AS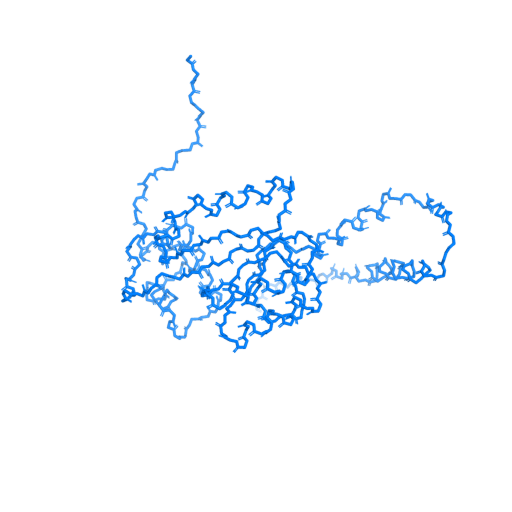P A CA 1
ATOM 707 C C . ASP A 1 96 ? 7.170 6.607 11.675 1.00 90.25 96 ASP A C 1
ATOM 709 O O . ASP A 1 96 ? 6.656 6.671 12.793 1.00 90.25 96 ASP A O 1
ATOM 713 N N . PHE A 1 97 ? 7.579 7.710 11.039 1.00 89.50 97 PHE A N 1
ATOM 714 C CA . PHE A 1 97 ? 7.491 9.065 11.601 1.00 89.50 97 PHE A CA 1
ATOM 715 C C . PHE A 1 97 ? 6.045 9.555 11.759 1.00 89.50 97 PHE A C 1
ATOM 717 O O . PHE A 1 97 ? 5.742 10.325 12.669 1.00 89.50 97 PHE A O 1
ATOM 724 N N . ALA A 1 98 ? 5.118 9.082 10.922 1.00 90.88 98 ALA A N 1
ATOM 725 C CA . ALA A 1 98 ? 3.699 9.431 10.997 1.00 90.88 98 ALA A CA 1
ATOM 726 C C . ALA A 1 98 ? 2.950 8.771 12.179 1.00 90.88 98 ALA A C 1
ATOM 728 O O . ALA A 1 98 ? 1.719 8.769 12.199 1.00 90.88 98 ALA A O 1
ATOM 729 N N . HIS A 1 99 ? 3.659 8.245 13.187 1.00 85.19 99 HIS A N 1
ATOM 730 C CA . HIS A 1 99 ? 3.096 7.558 14.354 1.00 85.19 99 HIS A CA 1
ATOM 731 C C . HIS A 1 99 ? 1.944 8.316 15.029 1.00 85.19 99 HIS A C 1
ATOM 733 O O . HIS A 1 99 ? 0.888 7.732 15.268 1.00 85.19 99 HIS A O 1
ATOM 739 N N . ASP A 1 100 ? 2.107 9.616 15.281 1.00 83.19 100 ASP A N 1
ATOM 740 C CA . ASP A 1 100 ? 1.069 10.430 15.925 1.00 83.19 100 ASP A CA 1
ATOM 741 C C . ASP A 1 100 ? -0.184 10.578 15.050 1.00 83.19 100 ASP A C 1
ATOM 743 O O . ASP A 1 100 ? -1.305 10.579 15.560 1.00 83.19 100 ASP A O 1
ATOM 747 N N . GLN A 1 101 ? -0.011 10.638 13.725 1.00 87.19 101 GLN A N 1
ATOM 748 C CA . GLN A 1 101 ? -1.119 10.702 12.767 1.00 87.19 101 GLN A CA 1
ATOM 749 C C . GLN A 1 101 ? -1.870 9.368 12.716 1.00 87.19 101 GLN A C 1
ATOM 751 O O . GLN A 1 101 ? -3.098 9.358 12.699 1.00 87.19 101 GLN A O 1
ATOM 756 N N . TRP A 1 102 ? -1.148 8.242 12.753 1.00 89.94 102 TRP A N 1
ATOM 757 C CA . TRP A 1 102 ? -1.758 6.914 12.835 1.00 89.94 102 TRP A CA 1
ATOM 758 C C . TRP A 1 102 ? -2.510 6.715 14.149 1.00 89.94 102 TRP A C 1
ATOM 760 O O . TRP A 1 102 ? -3.650 6.258 14.133 1.00 89.94 102 TRP A O 1
ATOM 770 N N . ASN A 1 103 ? -1.922 7.118 15.277 1.00 84.62 103 ASN A N 1
ATOM 771 C CA . ASN A 1 103 ? -2.560 7.013 16.588 1.00 84.62 103 ASN A CA 1
ATOM 772 C C . ASN A 1 103 ? -3.843 7.853 16.671 1.00 84.62 103 ASN A C 1
ATOM 774 O O . ASN A 1 103 ? -4.825 7.400 17.254 1.00 84.62 103 ASN A O 1
ATOM 778 N N . ALA A 1 104 ? -3.868 9.043 16.059 1.00 85.25 104 ALA A N 1
ATOM 779 C CA . ALA A 1 104 ? -5.077 9.866 15.970 1.00 85.25 104 ALA A CA 1
ATOM 780 C C . ALA A 1 104 ? -6.216 9.188 15.179 1.00 85.25 104 ALA A C 1
ATOM 782 O O . ALA A 1 104 ? -7.380 9.537 15.366 1.00 85.25 104 ALA A O 1
ATOM 783 N N . LEU A 1 105 ? -5.880 8.212 14.328 1.00 85.81 105 LEU A N 1
ATOM 784 C CA . LEU A 1 105 ? -6.803 7.387 13.547 1.00 85.81 105 LEU A CA 1
ATOM 785 C C . LEU A 1 105 ? -7.069 6.003 14.175 1.00 85.81 105 LEU A C 1
ATOM 787 O O . LEU A 1 105 ? -7.678 5.157 13.524 1.00 85.81 105 LEU A O 1
ATOM 791 N N . ASP A 1 106 ? -6.598 5.754 15.402 1.00 88.19 106 ASP A N 1
ATOM 792 C CA . ASP A 1 106 ? -6.629 4.441 16.067 1.00 88.19 106 ASP A CA 1
ATOM 793 C C . ASP A 1 106 ? -5.947 3.327 15.243 1.00 88.19 106 ASP A C 1
ATOM 795 O O . ASP A 1 106 ? -6.396 2.182 15.162 1.00 88.19 106 ASP A O 1
ATOM 799 N N . MET A 1 107 ? -4.830 3.672 14.592 1.00 91.56 107 MET A N 1
ATOM 800 C CA . MET A 1 107 ? -4.030 2.768 13.768 1.00 91.56 107 MET A CA 1
ATOM 801 C C . MET A 1 107 ? -2.602 2.639 14.299 1.00 91.56 107 MET A C 1
ATOM 803 O O . MET A 1 107 ? -1.981 3.591 14.765 1.00 91.56 107 MET A O 1
ATOM 807 N N . LYS A 1 108 ? -2.041 1.439 14.162 1.00 93.88 108 LYS A N 1
ATOM 808 C CA . LYS A 1 108 ? -0.629 1.130 14.384 1.00 93.88 108 LYS A CA 1
ATOM 809 C C . LYS A 1 108 ? -0.038 0.572 13.101 1.00 93.88 108 LYS A C 1
ATOM 811 O O . LYS A 1 108 ? -0.213 -0.606 12.790 1.00 93.88 108 LYS A O 1
ATOM 816 N N . CYS A 1 109 ? 0.686 1.418 12.386 1.00 95.56 109 CYS A N 1
ATOM 817 C CA . CYS A 1 109 ? 1.409 1.050 11.177 1.00 95.56 109 CYS A CA 1
ATOM 818 C C . CYS A 1 109 ? 2.836 0.617 11.531 1.00 95.56 109 CYS A C 1
ATOM 820 O O . CYS A 1 109 ? 3.472 1.231 12.388 1.00 95.56 109 CYS A O 1
ATOM 822 N N . ARG A 1 110 ? 3.333 -0.452 10.90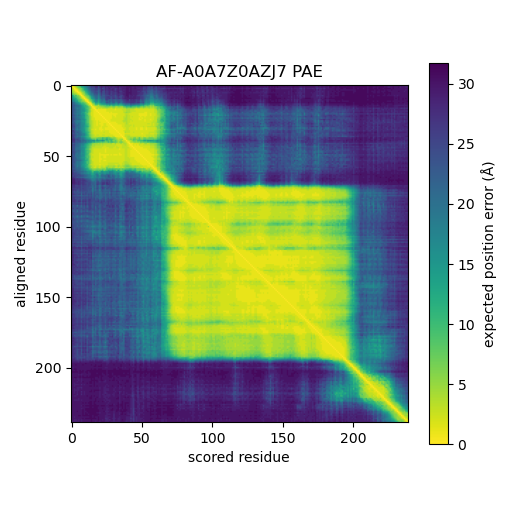3 1.00 95.12 110 ARG A N 1
ATOM 823 C CA . ARG A 1 110 ? 4.737 -0.876 11.013 1.00 95.12 110 ARG A CA 1
ATOM 824 C C . ARG A 1 110 ? 5.293 -1.271 9.663 1.00 95.12 110 ARG A C 1
ATOM 826 O O . ARG A 1 110 ? 4.637 -2.004 8.922 1.00 95.12 110 ARG A O 1
ATOM 833 N N . VAL A 1 111 ? 6.516 -0.836 9.392 1.00 96.81 111 VAL A N 1
ATOM 834 C CA . VAL A 1 111 ? 7.262 -1.217 8.196 1.00 96.81 111 VAL A CA 1
ATOM 835 C C . VAL A 1 111 ? 8.060 -2.494 8.450 1.00 96.81 111 VAL A C 1
ATOM 837 O O . VAL A 1 111 ? 8.698 -2.680 9.487 1.00 96.81 111 VAL A O 1
ATOM 840 N N . HIS A 1 112 ? 8.018 -3.397 7.480 1.00 96.38 112 HIS A N 1
ATOM 841 C CA . HIS A 1 112 ? 8.786 -4.625 7.433 1.00 96.38 112 HIS A CA 1
ATOM 842 C C . HIS A 1 112 ? 9.475 -4.712 6.078 1.00 96.38 112 HIS A C 1
ATOM 844 O O . HIS A 1 112 ? 8.829 -4.699 5.029 1.00 96.38 112 HIS A O 1
ATOM 850 N N . TYR A 1 113 ? 10.800 -4.806 6.114 1.00 95.75 113 TYR A N 1
ATOM 851 C CA . TYR A 1 113 ? 11.595 -4.939 4.908 1.00 95.75 113 TYR A CA 1
ATOM 852 C C . TYR A 1 113 ? 11.685 -6.407 4.491 1.00 95.75 113 TYR A C 1
ATOM 854 O O . TYR A 1 113 ? 12.057 -7.266 5.290 1.00 95.75 113 TYR A O 1
ATOM 862 N N . VAL A 1 114 ? 11.327 -6.681 3.240 1.00 95.00 114 VAL A N 1
ATOM 863 C CA . VAL A 1 114 ? 11.309 -8.016 2.630 1.00 95.00 114 VAL A CA 1
ATOM 864 C C . VAL A 1 114 ? 12.371 -8.120 1.551 1.00 95.00 114 VAL A C 1
ATOM 866 O O . VAL A 1 114 ? 12.686 -7.125 0.907 1.00 95.00 114 VAL A O 1
ATOM 869 N N . GLU A 1 115 ? 12.913 -9.310 1.314 1.00 93.19 115 GLU A N 1
ATOM 870 C CA . GLU A 1 115 ? 13.896 -9.499 0.246 1.00 93.19 115 GLU A CA 1
ATOM 871 C C . GLU A 1 115 ? 13.352 -9.018 -1.114 1.00 93.19 115 GLU A C 1
ATOM 873 O O . GLU A 1 115 ? 12.257 -9.388 -1.546 1.00 93.19 115 GLU A O 1
ATOM 878 N N . SER A 1 116 ? 14.120 -8.157 -1.787 1.00 89.38 116 SER A N 1
ATOM 879 C CA . SER A 1 116 ? 13.741 -7.597 -3.086 1.00 89.38 116 SER A CA 1
ATOM 880 C C . SER A 1 116 ? 13.682 -8.669 -4.174 1.00 89.38 116 SER A C 1
ATOM 882 O O . SER A 1 116 ? 14.535 -9.546 -4.237 1.00 89.38 116 SER A O 1
ATOM 884 N N . PHE A 1 117 ? 12.713 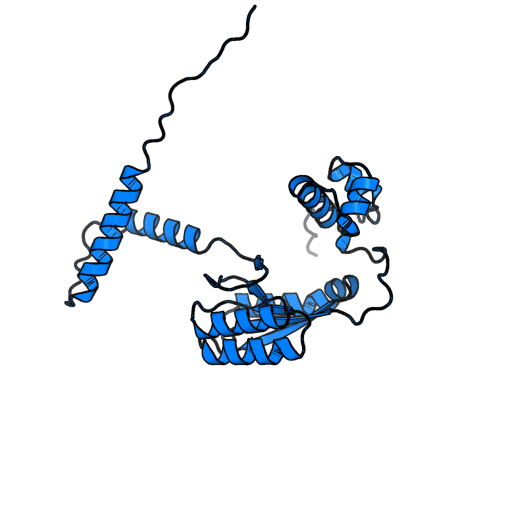-8.545 -5.087 1.00 88.44 117 PHE A N 1
ATOM 885 C CA . PHE A 1 117 ? 12.551 -9.420 -6.260 1.00 88.44 117 PHE A CA 1
ATOM 886 C C . PHE A 1 117 ? 12.411 -10.922 -5.949 1.00 88.44 117 PHE A C 1
ATOM 888 O O . PHE A 1 117 ? 12.622 -11.744 -6.839 1.00 88.44 117 PHE A O 1
ATOM 895 N N . ASN A 1 118 ? 11.997 -11.288 -4.732 1.00 95.56 118 ASN A N 1
ATOM 896 C CA . ASN A 1 118 ? 11.717 -12.669 -4.343 1.00 95.56 118 ASN A CA 1
ATOM 897 C C . ASN A 1 118 ? 10.199 -12.878 -4.133 1.00 95.56 118 ASN A C 1
ATOM 899 O O . ASN A 1 118 ? 9.668 -12.552 -3.067 1.00 95.56 118 ASN A O 1
ATOM 903 N N . PRO A 1 119 ? 9.464 -13.417 -5.129 1.00 97.00 119 PRO A N 1
ATOM 904 C CA . PRO A 1 119 ? 8.016 -13.596 -5.027 1.00 97.00 119 PRO A CA 1
ATOM 905 C C . PRO A 1 119 ? 7.588 -14.585 -3.944 1.00 97.00 119 PRO A C 1
ATOM 907 O O . PRO A 1 119 ? 6.514 -14.419 -3.368 1.00 97.00 119 PRO A O 1
ATOM 910 N N . LYS A 1 120 ? 8.408 -15.610 -3.679 1.00 97.50 120 LYS A N 1
ATOM 911 C CA . LYS A 1 120 ? 8.117 -16.616 -2.656 1.00 97.50 120 LYS A CA 1
ATOM 912 C C . LYS A 1 120 ? 8.205 -15.995 -1.266 1.00 97.50 120 LYS A C 1
ATOM 914 O O . LYS A 1 120 ? 7.249 -16.094 -0.510 1.00 97.50 120 LYS A O 1
ATOM 919 N N . GLU A 1 121 ? 9.301 -15.295 -0.975 1.00 97.12 121 GLU A N 1
ATOM 920 C CA . GLU A 1 121 ? 9.469 -14.595 0.304 1.00 97.12 121 GLU A CA 1
ATOM 921 C C . GLU A 1 121 ? 8.345 -13.570 0.519 1.00 97.12 121 GLU A C 1
ATOM 923 O O . GLU A 1 121 ? 7.746 -13.524 1.590 1.00 97.12 121 GLU A O 1
ATOM 928 N N . LEU A 1 122 ? 7.985 -12.787 -0.507 1.00 98.12 122 LEU A N 1
ATOM 929 C CA . LEU A 1 122 ? 6.866 -11.846 -0.401 1.00 98.12 122 LEU A CA 1
ATOM 930 C C . LEU A 1 122 ? 5.539 -12.557 -0.089 1.00 98.12 122 LEU A C 1
ATOM 932 O O . LEU A 1 122 ? 4.801 -12.104 0.784 1.00 98.12 122 LEU A O 1
ATOM 936 N N . ALA A 1 123 ? 5.234 -13.662 -0.774 1.00 98.44 123 ALA A N 1
ATOM 937 C CA . ALA A 1 123 ? 4.025 -14.448 -0.530 1.00 98.44 123 ALA A CA 1
ATOM 938 C C . ALA A 1 123 ? 3.988 -15.020 0.899 1.00 98.44 123 ALA A C 1
ATOM 940 O O . ALA A 1 123 ? 2.990 -14.851 1.603 1.00 98.44 123 ALA A O 1
ATOM 941 N N . ASP A 1 124 ? 5.092 -15.615 1.357 1.00 98.38 124 ASP A N 1
ATOM 942 C CA . ASP A 1 124 ? 5.216 -16.182 2.703 1.00 98.38 124 ASP A CA 1
ATOM 943 C C . ASP A 1 124 ? 5.030 -15.096 3.777 1.00 98.38 124 ASP A C 1
ATOM 945 O O . ASP A 1 124 ? 4.325 -15.291 4.772 1.00 98.38 124 ASP A O 1
ATOM 949 N N . ARG A 1 125 ? 5.589 -13.901 3.551 1.00 98.25 125 ARG A N 1
ATOM 950 C CA . ARG A 1 125 ? 5.464 -12.760 4.468 1.00 98.25 125 ARG A CA 1
ATOM 951 C C . ARG A 1 125 ? 4.074 -12.150 4.465 1.00 98.25 125 ARG A C 1
ATOM 953 O O . ARG A 1 125 ? 3.581 -11.813 5.538 1.00 98.25 125 ARG A O 1
ATOM 960 N N . LEU A 1 126 ? 3.413 -12.053 3.313 1.00 98.50 126 LEU A N 1
ATOM 961 C CA . LEU A 1 126 ? 2.014 -11.624 3.235 1.00 98.50 126 LEU A CA 1
ATOM 962 C C . LEU A 1 126 ? 1.125 -12.502 4.119 1.00 98.50 126 LEU A C 1
ATOM 964 O O . LEU A 1 126 ? 0.383 -11.980 4.950 1.00 98.50 126 LEU A O 1
ATOM 968 N N . LEU A 1 127 ? 1.260 -13.824 4.006 1.00 98.50 127 LEU A N 1
ATOM 969 C CA . LEU A 1 127 ? 0.511 -14.776 4.827 1.00 98.50 127 LEU A CA 1
ATOM 970 C C . LEU A 1 127 ? 0.902 -14.694 6.309 1.00 98.50 127 LEU A C 1
ATOM 972 O O . LEU A 1 127 ? 0.031 -14.705 7.179 1.00 98.50 127 LEU A O 1
ATOM 976 N N . GLN A 1 128 ? 2.196 -14.573 6.618 1.00 98.06 128 GLN A N 1
ATOM 977 C CA . GLN A 1 128 ? 2.681 -14.460 7.996 1.00 98.06 128 GLN A CA 1
ATOM 978 C C . GLN A 1 128 ? 2.147 -13.204 8.699 1.00 98.06 128 GLN A C 1
ATOM 980 O O . GLN A 1 128 ? 1.693 -13.275 9.844 1.00 98.06 128 GLN A O 1
ATOM 985 N N . TYR A 1 129 ? 2.233 -12.046 8.043 1.00 97.88 129 TYR A N 1
ATOM 986 C CA . TYR A 1 129 ? 1.774 -10.785 8.616 1.00 97.88 129 TYR A CA 1
ATOM 987 C C . TYR A 1 129 ? 0.253 -10.671 8.601 1.00 97.88 129 TYR A C 1
ATOM 989 O O . TYR A 1 129 ? -0.297 -10.121 9.551 1.00 97.88 129 TYR A O 1
ATOM 997 N N . GLY A 1 130 ? -0.435 -11.268 7.625 1.00 96.62 130 GLY A N 1
ATOM 998 C CA . GLY A 1 130 ? -1.896 -11.327 7.599 1.00 96.62 130 GLY A CA 1
ATOM 999 C C . GLY A 1 130 ? -2.515 -12.035 8.808 1.00 96.62 130 GLY A C 1
ATOM 1000 O O . GLY A 1 130 ? -3.580 -11.646 9.262 1.00 96.62 130 GLY A O 1
ATOM 1001 N N . GLN A 1 131 ? -1.815 -12.991 9.428 1.00 95.12 131 GLN A N 1
ATOM 1002 C CA . GLN A 1 131 ? -2.272 -13.624 10.680 1.00 95.12 131 GLN A CA 1
ATOM 1003 C C . GLN A 1 131 ? -2.236 -12.682 11.898 1.00 95.12 131 GLN A C 1
ATOM 1005 O O . GLN A 1 131 ? -2.810 -12.981 12.946 1.00 95.12 131 GLN A O 1
ATOM 1010 N N . ARG A 1 132 ? -1.479 -11.582 11.818 1.00 94.56 132 ARG A N 1
ATOM 1011 C CA . ARG A 1 132 ? -1.152 -10.711 12.962 1.00 94.56 132 ARG A CA 1
ATOM 1012 C C . ARG A 1 132 ? -1.550 -9.258 12.749 1.00 94.56 132 ARG A C 1
ATOM 1014 O O . ARG A 1 132 ? -1.516 -8.500 13.718 1.00 94.56 132 ARG A O 1
ATOM 1021 N N . ALA A 1 133 ? -1.865 -8.870 11.525 1.00 95.94 133 ALA A N 1
ATOM 1022 C CA . ALA A 1 133 ? -2.281 -7.538 11.140 1.00 95.94 133 ALA A CA 1
ATOM 1023 C C . ALA A 1 133 ? -3.751 -7.567 10.727 1.00 95.94 133 ALA A C 1
ATOM 1025 O O . ALA A 1 133 ? -4.259 -8.578 10.259 1.00 95.94 133 ALA A O 1
ATOM 1026 N N . ASP A 1 134 ? -4.415 -6.436 10.900 1.00 96.25 134 ASP A N 1
ATOM 1027 C CA . ASP A 1 134 ? -5.800 -6.231 10.491 1.00 96.25 134 ASP A CA 1
ATOM 1028 C C . ASP A 1 134 ? -5.864 -5.756 9.018 1.00 96.25 134 ASP A C 1
ATOM 1030 O O . ASP A 1 134 ? -6.936 -5.652 8.433 1.00 96.25 134 ASP A O 1
ATOM 1034 N N . GLY A 1 135 ? -4.701 -5.516 8.395 1.00 97.31 135 GLY A N 1
ATOM 1035 C CA . GLY A 1 135 ? -4.520 -5.284 6.964 1.00 97.31 135 GLY A CA 1
ATOM 1036 C C . GLY A 1 135 ? -3.041 -5.266 6.566 1.00 97.31 135 GLY A C 1
ATOM 1037 O O . GLY A 1 135 ? -2.158 -5.015 7.394 1.00 97.31 135 GLY A O 1
ATOM 1038 N N . VAL A 1 136 ? -2.763 -5.522 5.288 1.00 98.44 136 VAL A N 1
ATOM 1039 C CA . VAL A 1 136 ? -1.403 -5.479 4.729 1.00 98.44 136 VAL A CA 1
ATOM 1040 C C . VAL A 1 136 ? -1.315 -4.490 3.573 1.00 98.44 136 VAL A C 1
ATOM 1042 O O . VAL A 1 136 ? -2.197 -4.430 2.717 1.00 98.44 136 VAL A O 1
ATOM 1045 N N . VAL A 1 137 ? -0.228 -3.727 3.530 1.00 98.44 137 VAL A N 1
ATOM 1046 C CA . VAL A 1 137 ? 0.125 -2.828 2.429 1.00 98.44 137 VAL A CA 1
ATOM 1047 C C . VAL A 1 137 ? 1.465 -3.284 1.874 1.00 98.44 137 VAL A C 1
ATOM 1049 O O . VAL A 1 137 ? 2.394 -3.489 2.645 1.00 98.44 137 VAL A O 1
ATOM 1052 N N . PHE A 1 138 ? 1.606 -3.469 0.566 1.00 98.12 138 PHE A N 1
ATOM 1053 C CA . PHE A 1 138 ? 2.851 -4.008 0.015 1.00 98.12 138 PHE A CA 1
ATOM 1054 C C . PHE A 1 138 ? 3.150 -3.517 -1.397 1.00 98.12 138 PHE A C 1
ATOM 1056 O O . PHE A 1 138 ? 2.245 -3.190 -2.165 1.00 98.12 138 PHE A O 1
ATOM 1063 N N . MET A 1 139 ? 4.433 -3.506 -1.757 1.00 96.31 139 MET A N 1
ATOM 1064 C CA . MET A 1 139 ? 4.841 -3.361 -3.153 1.00 96.31 139 MET A CA 1
ATOM 1065 C C . MET A 1 139 ? 4.662 -4.697 -3.876 1.00 96.31 139 MET A C 1
ATOM 1067 O O . MET A 1 139 ? 5.280 -5.698 -3.514 1.00 96.31 139 MET A O 1
ATOM 1071 N N . ALA A 1 140 ? 3.817 -4.723 -4.903 1.00 94.38 140 ALA A N 1
ATOM 1072 C CA . ALA A 1 140 ? 3.519 -5.946 -5.630 1.00 94.38 140 ALA A CA 1
ATOM 1073 C C . ALA A 1 140 ? 4.671 -6.405 -6.536 1.00 94.38 140 ALA A C 1
ATOM 1075 O O . ALA A 1 140 ? 5.252 -5.617 -7.287 1.00 94.38 140 ALA A O 1
ATOM 1076 N N . LEU A 1 141 ? 4.914 -7.715 -6.541 1.00 94.62 141 LEU A N 1
ATOM 1077 C CA . LEU A 1 141 ? 5.601 -8.416 -7.623 1.00 94.62 141 LEU A CA 1
ATOM 1078 C C . LEU A 1 141 ? 4.548 -9.169 -8.438 1.00 94.62 141 LEU A C 1
ATOM 1080 O O . LEU A 1 141 ? 3.792 -9.960 -7.874 1.00 94.62 141 LEU A O 1
ATOM 1084 N N . GLU A 1 142 ? 4.488 -8.930 -9.751 1.00 93.81 142 GLU A N 1
ATOM 1085 C CA . GLU A 1 142 ? 3.540 -9.615 -10.637 1.00 93.81 142 GLU A CA 1
ATOM 1086 C C . GLU A 1 142 ? 3.930 -11.093 -10.782 1.00 93.81 142 GLU A C 1
ATOM 1088 O O . GLU A 1 142 ? 4.765 -11.461 -11.610 1.00 93.81 142 GLU A O 1
ATOM 1093 N N . HIS A 1 143 ? 3.351 -11.937 -9.928 1.00 97.25 143 HIS A N 1
ATOM 1094 C CA . HIS A 1 143 ? 3.682 -13.353 -9.838 1.00 97.25 143 HIS A CA 1
ATOM 1095 C C . HIS A 1 143 ? 2.498 -14.179 -9.297 1.00 97.25 143 HIS A C 1
ATOM 1097 O O . HIS A 1 143 ? 1.835 -13.726 -8.357 1.00 97.25 143 HIS A O 1
ATOM 1103 N N . PRO A 1 144 ? 2.247 -15.406 -9.808 1.00 97.69 144 PRO A N 1
ATOM 1104 C CA . PRO A 1 144 ? 1.144 -16.253 -9.344 1.00 97.69 144 PRO A CA 1
ATOM 1105 C C . PRO A 1 144 ? 1.147 -16.507 -7.832 1.00 97.69 144 PRO A C 1
ATOM 1107 O O . PRO A 1 144 ? 0.128 -16.307 -7.189 1.00 97.69 144 PRO A O 1
ATOM 1110 N N . GLN A 1 145 ? 2.302 -16.820 -7.233 1.00 97.81 145 GLN A N 1
ATOM 1111 C CA . GLN A 1 145 ? 2.380 -17.080 -5.784 1.00 97.81 145 GLN A CA 1
ATOM 1112 C C . GLN A 1 145 ? 1.956 -15.876 -4.929 1.00 97.81 145 GLN A C 1
ATOM 1114 O O . GLN A 1 145 ? 1.311 -16.041 -3.898 1.00 97.81 145 GLN A O 1
ATOM 1119 N N . VAL A 1 146 ? 2.288 -14.655 -5.364 1.00 98.31 146 VAL A N 1
ATOM 1120 C CA . VAL A 1 146 ? 1.893 -13.428 -4.657 1.00 98.31 146 VAL A CA 1
ATOM 1121 C C . VAL A 1 146 ? 0.388 -13.209 -4.809 1.00 98.31 146 VAL A C 1
ATOM 1123 O O . VAL A 1 146 ? -0.287 -12.845 -3.849 1.00 98.31 146 VAL A O 1
ATOM 1126 N N . ARG A 1 147 ? -0.164 -13.487 -5.996 1.00 98.25 147 ARG A N 1
ATOM 1127 C CA . ARG A 1 147 ? -1.609 -13.430 -6.259 1.00 98.25 147 ARG A CA 1
ATOM 1128 C C . ARG A 1 147 ? -2.380 -14.424 -5.395 1.00 98.25 147 ARG A C 1
ATOM 1130 O O . ARG A 1 147 ? -3.392 -14.046 -4.811 1.00 98.25 147 ARG A O 1
ATOM 1137 N N . ASP A 1 148 ? -1.890 -15.651 -5.278 1.00 98.44 148 ASP A N 1
ATOM 1138 C CA . ASP A 1 148 ? -2.510 -16.697 -4.463 1.00 98.44 148 ASP A CA 1
ATOM 1139 C C . ASP A 1 148 ? -2.465 -16.346 -2.971 1.00 98.44 148 ASP A C 1
ATOM 1141 O O . ASP A 1 148 ? -3.471 -16.490 -2.273 1.00 98.44 148 ASP A O 1
ATOM 1145 N N . ALA A 1 149 ? -1.348 -15.791 -2.488 1.00 98.56 149 ALA A N 1
ATOM 1146 C CA . ALA A 1 149 ? -1.247 -15.275 -1.124 1.00 98.56 149 ALA A CA 1
ATOM 1147 C C . ALA A 1 149 ? -2.264 -14.152 -0.859 1.00 98.56 149 ALA A C 1
ATOM 1149 O O . ALA A 1 149 ? -2.996 -14.202 0.126 1.00 98.56 149 ALA A O 1
ATOM 1150 N N . VAL A 1 150 ? -2.380 -13.173 -1.761 1.00 98.62 150 VAL A N 1
ATOM 1151 C CA . VAL A 1 150 ? -3.369 -12.084 -1.647 1.00 98.62 150 VAL A CA 1
ATOM 1152 C C . VAL A 1 150 ? -4.801 -12.615 -1.659 1.00 98.62 150 VAL A C 1
ATOM 1154 O O . VAL A 1 150 ? -5.633 -12.168 -0.874 1.00 98.62 150 VAL A O 1
ATOM 1157 N N . ASN A 1 151 ? -5.097 -13.581 -2.526 1.00 98.38 151 ASN A N 1
ATOM 1158 C CA . ASN A 1 151 ? -6.414 -14.206 -2.577 1.00 98.38 151 ASN A CA 1
ATOM 1159 C C . ASN A 1 151 ? -6.728 -14.968 -1.286 1.00 98.38 151 ASN A C 1
ATOM 1161 O O . ASN A 1 151 ? -7.867 -14.906 -0.835 1.00 98.38 151 ASN A O 1
ATOM 1165 N N . THR A 1 152 ? -5.733 -15.619 -0.685 1.00 98.56 152 THR A N 1
ATOM 1166 C CA . THR A 1 152 ? -5.865 -16.308 0.606 1.00 98.56 152 THR A CA 1
ATOM 1167 C C . THR A 1 152 ? -6.152 -15.315 1.734 1.00 98.56 152 THR A C 1
ATOM 1169 O O . THR A 1 152 ? -7.033 -15.559 2.553 1.00 98.56 152 THR A O 1
ATOM 1172 N N . LEU A 1 153 ? -5.468 -14.165 1.757 1.00 98.25 153 LEU A N 1
ATOM 1173 C CA . LEU A 1 153 ? -5.757 -13.090 2.713 1.00 98.25 153 LEU A CA 1
ATOM 1174 C C . LEU A 1 153 ? -7.187 -12.562 2.563 1.00 98.25 153 LEU A C 1
ATOM 1176 O O . LEU A 1 153 ? -7.882 -12.388 3.561 1.00 98.25 153 LEU A O 1
ATOM 1180 N N . ALA A 1 154 ? -7.656 -12.381 1.326 1.00 97.12 154 ALA A N 1
ATOM 1181 C CA . ALA A 1 154 ? -9.033 -11.975 1.063 1.00 97.12 154 ALA A CA 1
ATOM 1182 C C . ALA A 1 154 ? -10.058 -12.999 1.589 1.00 97.12 154 ALA A C 1
ATOM 1184 O O . ALA A 1 154 ? -11.053 -12.594 2.187 1.00 97.12 154 ALA A O 1
ATOM 1185 N N . ASP A 1 155 ? -9.806 -14.306 1.433 1.00 96.94 155 ASP A N 1
ATOM 1186 C CA . ASP A 1 155 ? -10.669 -15.359 2.000 1.00 96.94 155 ASP A CA 1
ATOM 1187 C C . ASP A 1 155 ? -10.675 -15.355 3.536 1.00 96.94 155 ASP A C 1
ATOM 1189 O O . ASP A 1 155 ? -11.671 -15.714 4.158 1.00 96.94 155 ASP A O 1
ATOM 1193 N N . GLN A 1 156 ? -9.580 -14.908 4.152 1.00 96.25 156 GLN A N 1
ATOM 1194 C CA . GLN A 1 156 ? -9.445 -14.744 5.602 1.00 96.25 156 GLN A CA 1
ATOM 1195 C C . GLN A 1 156 ? -10.010 -13.410 6.116 1.00 96.25 156 GLN A C 1
ATOM 1197 O O . GLN A 1 156 ? -9.930 -13.131 7.311 1.00 96.25 156 GLN A O 1
ATOM 1202 N N . GLY A 1 157 ? -10.567 -12.571 5.236 1.00 95.44 157 GLY A N 1
ATOM 1203 C CA . GLY A 1 157 ? -11.078 -11.248 5.593 1.00 95.44 157 GLY A CA 1
ATOM 1204 C C . GLY A 1 157 ? -9.987 -10.219 5.904 1.00 95.44 157 GLY A C 1
ATOM 1205 O O . GLY A 1 157 ? -10.291 -9.173 6.472 1.00 95.44 157 GLY A O 1
ATOM 1206 N N . VAL A 1 158 ? -8.731 -10.489 5.532 1.00 97.50 158 VAL A N 1
ATOM 1207 C CA . VAL A 1 158 ? -7.603 -9.573 5.725 1.00 97.50 158 VAL A CA 1
ATOM 1208 C C . VAL A 1 158 ? -7.408 -8.741 4.452 1.00 97.50 158 VAL A C 1
ATOM 1210 O O . VAL A 1 158 ? -6.989 -9.274 3.420 1.00 97.50 158 VAL A O 1
ATOM 1213 N N . PRO A 1 159 ? -7.692 -7.428 4.478 1.00 97.50 159 PRO A N 1
ATOM 1214 C CA . PRO A 1 159 ? -7.545 -6.578 3.309 1.00 97.50 159 PRO A CA 1
ATOM 1215 C C . PRO A 1 159 ? -6.072 -6.406 2.927 1.00 97.50 159 PRO A C 1
ATOM 1217 O O . PRO A 1 159 ? -5.225 -6.047 3.748 1.00 97.50 159 PRO A O 1
ATOM 1220 N N . ALA A 1 160 ? -5.786 -6.605 1.641 1.00 98.38 160 ALA A N 1
ATOM 1221 C CA . ALA A 1 160 ? -4.481 -6.351 1.046 1.00 98.38 160 ALA A CA 1
ATOM 1222 C C . ALA A 1 160 ? -4.542 -5.126 0.125 1.00 98.38 160 ALA A C 1
ATOM 1224 O O . ALA A 1 160 ? -5.391 -5.052 -0.764 1.00 98.38 160 ALA A O 1
ATOM 1225 N N . ILE A 1 161 ? -3.635 -4.172 0.313 1.00 98.50 161 ILE A N 1
ATOM 1226 C CA . ILE A 1 161 ? -3.492 -2.973 -0.517 1.00 98.50 161 ILE A CA 1
ATOM 1227 C C . ILE A 1 161 ? -2.123 -3.014 -1.187 1.00 98.50 161 ILE A C 1
ATOM 1229 O O . ILE A 1 161 ? -1.101 -3.248 -0.549 1.00 98.50 161 ILE A O 1
ATOM 1233 N N . THR A 1 162 ? -2.090 -2.768 -2.488 1.00 98.00 162 THR A N 1
ATOM 1234 C CA . THR A 1 162 ? -0.835 -2.668 -3.243 1.00 98.00 162 THR A CA 1
ATOM 1235 C C . THR A 1 162 ? -0.396 -1.213 -3.358 1.00 98.00 162 THR A C 1
ATOM 1237 O O . THR A 1 162 ? -1.236 -0.328 -3.514 1.00 98.00 162 THR A O 1
ATOM 1240 N N . LEU A 1 163 ? 0.906 -0.966 -3.332 1.00 96.00 163 LEU A N 1
ATOM 1241 C CA . LEU A 1 163 ? 1.528 0.356 -3.292 1.00 96.00 163 LEU A CA 1
ATOM 1242 C C . LEU A 1 163 ? 2.662 0.420 -4.323 1.00 96.00 163 LEU A C 1
ATOM 1244 O O . LEU A 1 163 ? 3.463 -0.508 -4.390 1.00 96.00 163 LEU A O 1
ATOM 1248 N N . ILE A 1 164 ? 2.785 1.531 -5.061 1.00 94.31 164 ILE A N 1
ATOM 1249 C CA . ILE A 1 164 ? 3.818 1.822 -6.088 1.00 94.31 164 ILE A CA 1
ATOM 1250 C C . ILE A 1 164 ? 3.766 0.907 -7.316 1.00 94.31 164 ILE A C 1
ATOM 1252 O O . ILE A 1 164 ? 3.847 1.405 -8.433 1.00 94.31 164 ILE A O 1
ATOM 1256 N N . SER A 1 165 ? 3.631 -0.402 -7.131 1.00 92.94 165 SER A N 1
ATOM 1257 C CA . SER A 1 165 ? 3.365 -1.397 -8.163 1.00 92.94 165 SER A CA 1
ATOM 1258 C C . SER A 1 165 ? 2.082 -2.155 -7.841 1.00 92.94 165 SER A C 1
ATOM 1260 O O . SER A 1 165 ? 1.670 -2.289 -6.688 1.00 92.94 165 SER A O 1
ATOM 1262 N N . ASP A 1 166 ? 1.432 -2.619 -8.899 1.00 94.00 166 ASP A N 1
ATOM 1263 C CA . ASP A 1 166 ? 0.115 -3.241 -8.866 1.00 94.00 166 ASP A CA 1
ATOM 1264 C C . ASP A 1 166 ? 0.246 -4.756 -9.152 1.00 94.00 166 ASP A C 1
ATOM 1266 O O . ASP A 1 166 ? 1.218 -5.191 -9.773 1.00 94.00 166 ASP A O 1
ATOM 1270 N N . LEU A 1 167 ? -0.720 -5.550 -8.684 1.00 93.69 167 LEU A N 1
ATOM 1271 C CA . LEU A 1 167 ? -0.865 -6.978 -8.932 1.00 93.69 167 LEU A CA 1
ATOM 1272 C C . LEU A 1 167 ? -2.168 -7.255 -9.690 1.00 93.69 167 LEU A C 1
ATOM 1274 O O . LEU A 1 167 ? -3.267 -7.157 -9.136 1.00 93.69 167 LEU A O 1
ATOM 1278 N N . SER A 1 168 ? -2.051 -7.652 -10.953 1.00 90.44 168 SER A N 1
ATOM 1279 C CA . SER A 1 168 ? -3.214 -7.965 -11.780 1.00 90.44 168 SER A CA 1
ATOM 1280 C C . SER A 1 168 ? -3.917 -9.255 -11.335 1.00 90.44 168 SER A C 1
ATOM 1282 O O . SER A 1 168 ? -3.291 -10.196 -10.845 1.00 90.44 168 SER A O 1
ATOM 1284 N N . ASN A 1 169 ? -5.239 -9.314 -11.534 1.00 91.62 169 ASN A N 1
ATOM 1285 C CA . ASN A 1 169 ? -6.093 -10.479 -11.249 1.00 91.62 169 ASN A CA 1
ATOM 1286 C C . ASN A 1 169 ? -6.019 -11.011 -9.799 1.00 91.62 169 ASN A C 1
ATOM 1288 O O . ASN A 1 169 ? -6.256 -12.196 -9.567 1.00 91.62 169 ASN A O 1
ATOM 1292 N N . ALA A 1 170 ? -5.690 -10.159 -8.827 1.00 93.94 170 ALA A N 1
ATOM 1293 C CA . ALA A 1 170 ? -5.733 -10.480 -7.401 1.00 93.94 170 ALA A CA 1
ATOM 1294 C C . ALA A 1 170 ? -6.926 -9.795 -6.721 1.00 93.94 170 ALA A C 1
ATOM 1296 O O . ALA A 1 170 ? -7.267 -8.662 -7.064 1.00 93.94 170 ALA A O 1
ATOM 1297 N N . ARG A 1 171 ? -7.519 -10.433 -5.704 1.00 96.50 171 ARG A N 1
ATOM 1298 C CA . ARG A 1 171 ? -8.584 -9.852 -4.859 1.00 96.50 171 ARG A CA 1
ATOM 1299 C C . ARG A 1 171 ? -8.028 -8.899 -3.794 1.00 96.50 171 ARG A C 1
ATOM 1301 O O . ARG A 1 171 ? -8.347 -8.996 -2.615 1.00 96.50 171 ARG A O 1
ATOM 1308 N N . ARG A 1 172 ? -7.170 -7.974 -4.213 1.00 96.50 172 ARG A N 1
ATOM 1309 C CA . ARG A 1 172 ? -6.690 -6.880 -3.362 1.00 96.50 172 ARG A CA 1
ATOM 1310 C C . ARG A 1 172 ? -7.768 -5.799 -3.233 1.00 96.50 172 ARG A C 1
ATOM 1312 O O . ARG A 1 172 ? -8.521 -5.562 -4.174 1.00 96.50 172 ARG A O 1
ATOM 1319 N N . LEU A 1 173 ? -7.805 -5.112 -2.096 1.00 97.00 173 LEU A N 1
ATOM 1320 C CA . LEU A 1 173 ? -8.799 -4.084 -1.781 1.00 97.00 173 LEU A CA 1
ATOM 1321 C C . LEU A 1 173 ? -8.600 -2.805 -2.608 1.00 97.00 173 LEU A C 1
ATOM 1323 O O . LEU A 1 173 ? -9.555 -2.264 -3.156 1.00 97.00 173 LEU A O 1
ATOM 1327 N N . ALA A 1 174 ? -7.363 -2.307 -2.691 1.00 95.62 174 ALA A N 1
ATOM 1328 C CA . ALA A 1 174 ? -7.046 -1.061 -3.388 1.00 95.62 174 ALA A CA 1
ATOM 1329 C C . ALA A 1 174 ? -5.595 -1.018 -3.892 1.00 95.62 174 ALA A C 1
ATOM 1331 O O . ALA A 1 174 ? -4.733 -1.760 -3.417 1.00 95.62 174 ALA A O 1
ATOM 1332 N N . TYR A 1 175 ? -5.330 -0.119 -4.840 1.00 95.25 175 TYR A N 1
ATOM 1333 C CA . TYR A 1 175 ? -3.985 0.229 -5.294 1.00 95.25 175 TYR A CA 1
ATOM 1334 C C . TYR A 1 175 ? -3.705 1.710 -5.057 1.00 95.25 175 TYR A C 1
ATOM 1336 O O . TYR A 1 175 ? -4.537 2.558 -5.378 1.00 95.25 175 TYR A O 1
ATOM 1344 N N . VAL A 1 176 ? -2.525 2.005 -4.512 1.00 95.62 176 VAL A N 1
ATOM 1345 C CA . VAL A 1 176 ? -2.028 3.359 -4.270 1.00 95.62 176 VAL A CA 1
ATOM 1346 C C . VAL A 1 176 ? -0.747 3.564 -5.072 1.00 95.62 176 VAL A C 1
ATOM 1348 O O . VAL A 1 176 ? 0.325 3.075 -4.718 1.00 95.62 176 VAL A O 1
ATOM 1351 N N . GLY A 1 177 ? -0.846 4.304 -6.168 1.00 92.44 177 GLY A N 1
ATOM 1352 C CA . GLY A 1 177 ? 0.289 4.624 -7.022 1.00 92.44 177 GLY A CA 1
ATOM 1353 C C . GLY A 1 177 ? -0.160 5.200 -8.357 1.00 92.44 177 GLY A C 1
ATOM 1354 O O . GLY A 1 177 ? -1.346 5.437 -8.584 1.00 92.44 177 GLY A O 1
ATOM 1355 N N . ILE A 1 178 ? 0.799 5.430 -9.249 1.00 90.75 178 ILE A N 1
ATOM 1356 C CA . ILE A 1 178 ? 0.509 5.878 -10.614 1.00 90.75 178 ILE A CA 1
ATOM 1357 C C . ILE A 1 178 ? 0.056 4.704 -11.484 1.00 90.75 178 ILE A C 1
ATOM 1359 O O . ILE A 1 178 ? 0.352 3.544 -11.192 1.00 90.75 178 ILE A O 1
ATOM 1363 N N . ASP A 1 179 ? -0.600 4.986 -12.605 1.00 88.25 179 ASP A N 1
ATOM 1364 C CA . ASP A 1 179 ? -0.836 3.965 -13.623 1.00 88.25 179 ASP A CA 1
ATOM 1365 C C . ASP A 1 179 ? 0.480 3.641 -14.353 1.00 88.25 179 ASP A C 1
ATOM 1367 O O . ASP A 1 179 ? 0.811 4.223 -15.390 1.00 88.25 179 ASP A O 1
ATOM 1371 N N . ASN A 1 180 ? 1.241 2.690 -13.803 1.00 88.62 180 ASN A N 1
ATOM 1372 C CA . ASN A 1 180 ? 2.508 2.228 -14.376 1.00 88.62 180 ASN A CA 1
ATOM 1373 C C . ASN A 1 180 ? 2.342 1.658 -15.786 1.00 88.62 180 ASN A C 1
ATOM 1375 O O . ASN A 1 180 ? 3.281 1.676 -16.583 1.00 88.62 180 ASN A O 1
ATOM 1379 N N . ARG A 1 181 ? 1.147 1.164 -16.124 1.00 87.19 181 ARG A N 1
ATOM 1380 C CA . ARG A 1 181 ? 0.864 0.649 -17.458 1.00 87.19 181 ARG A CA 1
ATOM 1381 C C . ARG A 1 181 ? 0.777 1.785 -18.463 1.00 87.19 181 ARG A C 1
ATOM 1383 O O . ARG A 1 181 ? 1.342 1.683 -19.552 1.00 87.19 181 ARG A O 1
ATOM 1390 N N . SER A 1 182 ? 0.081 2.857 -18.106 1.00 90.81 182 SER A N 1
ATOM 1391 C CA . SER A 1 182 ? 0.024 4.073 -18.915 1.00 90.81 182 SER A CA 1
ATOM 1392 C C . SER A 1 182 ? 1.388 4.760 -18.979 1.00 90.81 182 SER A C 1
ATOM 1394 O O . SER A 1 182 ? 1.830 5.100 -20.073 1.00 90.81 182 SER A O 1
ATOM 1396 N N . ALA A 1 183 ? 2.120 4.847 -17.865 1.00 91.75 183 ALA A N 1
ATOM 1397 C CA . ALA A 1 183 ? 3.486 5.375 -17.846 1.00 91.75 183 ALA A CA 1
ATOM 1398 C C . ALA A 1 183 ? 4.424 4.591 -18.784 1.00 91.75 183 ALA A C 1
ATOM 1400 O O . ALA A 1 183 ? 5.113 5.185 -19.614 1.00 91.75 183 ALA A O 1
ATOM 1401 N N . GLY A 1 184 ? 4.392 3.254 -18.726 1.00 93.25 184 GLY A N 1
ATOM 1402 C CA . GLY A 1 184 ? 5.186 2.392 -19.604 1.00 93.25 184 GLY A CA 1
ATOM 1403 C C . GLY A 1 184 ? 4.817 2.532 -21.084 1.00 93.25 184 GLY A C 1
ATOM 1404 O O . GLY A 1 184 ? 5.699 2.531 -21.941 1.00 93.25 184 GLY A O 1
ATOM 1405 N N . ARG A 1 185 ? 3.529 2.718 -21.408 1.00 95.19 185 ARG A N 1
ATOM 1406 C CA . ARG A 1 185 ? 3.089 3.011 -22.784 1.00 95.19 185 ARG A CA 1
ATOM 1407 C C . ARG A 1 185 ? 3.606 4.347 -23.287 1.00 95.19 185 ARG A C 1
ATOM 1409 O O . ARG A 1 185 ? 4.071 4.415 -24.420 1.00 95.19 185 ARG A O 1
ATOM 1416 N N . THR A 1 186 ? 3.545 5.382 -22.456 1.00 96.06 186 THR A N 1
ATOM 1417 C CA . THR A 1 186 ? 4.090 6.699 -22.790 1.00 96.06 186 THR A CA 1
ATOM 1418 C C . THR A 1 186 ? 5.593 6.608 -23.041 1.00 96.06 186 THR A C 1
ATOM 1420 O O . THR A 1 186 ? 6.069 7.109 -24.057 1.00 96.06 186 THR A O 1
ATOM 1423 N N . ALA A 1 187 ? 6.333 5.896 -22.186 1.00 95.88 187 ALA A N 1
ATOM 1424 C CA . ALA A 1 187 ? 7.761 5.662 -22.383 1.00 95.88 187 ALA A CA 1
ATOM 1425 C C . ALA A 1 187 ? 8.046 4.924 -23.702 1.00 95.88 187 ALA A C 1
ATOM 1427 O O . ALA A 1 187 ? 8.879 5.372 -24.487 1.00 95.88 187 ALA A O 1
ATOM 1428 N N . ALA A 1 188 ? 7.316 3.842 -23.995 1.00 94.69 188 ALA A N 1
ATOM 1429 C CA . ALA A 1 188 ? 7.469 3.089 -25.239 1.00 94.69 188 ALA A CA 1
ATOM 1430 C C . ALA A 1 188 ? 7.140 3.925 -26.489 1.00 94.69 188 ALA A C 1
ATOM 1432 O O . ALA A 1 188 ? 7.819 3.794 -27.505 1.00 94.69 188 ALA A O 1
ATOM 1433 N N . LEU A 1 189 ? 6.129 4.799 -26.420 1.00 94.31 189 LEU A N 1
ATOM 1434 C CA . LEU A 1 189 ? 5.785 5.721 -27.503 1.00 94.31 189 LEU A CA 1
ATOM 1435 C C . LEU A 1 189 ? 6.916 6.720 -27.768 1.00 94.31 189 LEU A C 1
ATOM 1437 O O . LEU A 1 189 ? 7.281 6.932 -28.922 1.00 94.31 189 LEU A O 1
ATOM 1441 N N . LEU A 1 190 ? 7.467 7.327 -26.713 1.00 95.25 190 LEU A N 1
ATOM 1442 C CA . LEU A 1 190 ? 8.577 8.272 -26.835 1.00 95.25 190 LEU A CA 1
ATOM 1443 C C . LEU A 1 190 ? 9.824 7.577 -27.389 1.00 95.25 190 LEU A C 1
ATOM 1445 O O . LEU A 1 190 ? 10.385 8.043 -28.376 1.00 95.25 190 LEU A O 1
ATOM 1449 N N . LEU A 1 191 ? 10.198 6.421 -26.835 1.00 94.44 191 LEU A N 1
ATOM 1450 C CA . LEU A 1 191 ? 11.304 5.617 -27.355 1.00 94.44 191 LEU A CA 1
ATOM 1451 C C . LEU A 1 191 ? 11.087 5.259 -28.827 1.00 94.44 191 LEU A C 1
ATOM 1453 O O . LEU A 1 191 ? 11.972 5.488 -29.636 1.00 94.44 191 LEU A O 1
ATOM 1457 N N . GLY A 1 192 ? 9.898 4.794 -29.213 1.00 92.06 192 GLY A N 1
ATOM 1458 C CA . GLY A 1 192 ? 9.598 4.458 -30.606 1.00 92.06 192 GLY A CA 1
ATOM 1459 C C . GLY A 1 192 ? 9.620 5.647 -31.575 1.00 92.06 192 GLY A C 1
ATOM 1460 O O . GLY A 1 192 ? 9.793 5.438 -32.771 1.00 92.06 192 GLY A O 1
ATOM 1461 N N . ARG A 1 193 ? 9.443 6.883 -31.087 1.00 89.88 193 ARG A N 1
ATOM 1462 C CA . ARG A 1 193 ? 9.554 8.108 -31.899 1.00 89.88 193 ARG A CA 1
ATOM 1463 C C . ARG A 1 193 ? 10.995 8.586 -32.066 1.00 89.88 193 ARG A C 1
ATOM 1465 O O . ARG A 1 193 ? 11.296 9.192 -33.088 1.00 89.88 193 ARG A O 1
ATOM 1472 N N . PHE A 1 194 ? 11.847 8.354 -31.067 1.00 90.88 194 PHE A N 1
ATOM 1473 C CA . PHE A 1 194 ? 13.202 8.918 -31.007 1.00 90.88 194 PHE A CA 1
ATOM 1474 C C . PHE A 1 194 ? 14.325 7.889 -31.183 1.00 90.88 194 PHE A C 1
ATOM 1476 O O . PHE A 1 194 ? 15.464 8.272 -31.435 1.00 90.88 194 PHE A O 1
ATOM 1483 N N . MET A 1 195 ? 14.027 6.593 -31.101 1.00 85.12 195 MET A N 1
ATOM 1484 C CA . MET A 1 195 ? 14.910 5.546 -31.601 1.00 85.12 195 MET A CA 1
ATOM 1485 C C . MET A 1 195 ? 14.827 5.570 -33.129 1.00 85.12 195 MET A C 1
ATOM 1487 O O . MET A 1 195 ? 13.782 5.253 -33.697 1.00 85.12 195 MET A O 1
ATOM 1491 N N . GLY A 1 196 ? 15.904 6.001 -33.789 1.00 72.31 196 GLY A N 1
ATOM 1492 C CA . GLY A 1 196 ? 16.002 6.016 -35.250 1.00 72.31 196 GLY A CA 1
ATOM 1493 C C . GLY A 1 196 ? 15.694 4.648 -35.876 1.00 72.31 196 GLY A C 1
ATOM 1494 O O . GLY A 1 196 ? 15.732 3.616 -35.208 1.00 72.31 196 GLY A O 1
ATOM 1495 N N . ALA A 1 197 ? 15.390 4.630 -37.177 1.00 61.94 197 ALA A N 1
ATOM 1496 C CA . ALA A 1 197 ? 14.988 3.420 -37.906 1.00 61.94 197 ALA A CA 1
ATOM 1497 C C . ALA A 1 197 ? 16.068 2.317 -37.977 1.00 61.94 197 ALA A C 1
ATOM 1499 O O . ALA A 1 197 ? 15.771 1.203 -38.404 1.00 61.94 197 ALA A O 1
ATOM 1500 N N . GLU A 1 198 ? 17.286 2.592 -37.521 1.00 56.25 198 GLU A N 1
ATOM 1501 C CA . GLU A 1 198 ? 18.400 1.655 -37.504 1.00 56.25 198 GLU A CA 1
ATOM 1502 C C . GLU A 1 198 ? 18.819 1.378 -36.064 1.00 56.25 198 GLU A C 1
ATOM 1504 O O . GLU A 1 198 ? 19.628 2.070 -35.455 1.00 56.25 198 GLU A O 1
ATOM 1509 N N . THR A 1 199 ? 18.260 0.321 -35.495 1.00 51.28 199 THR A N 1
ATOM 1510 C CA . THR A 1 199 ? 19.032 -0.470 -34.544 1.00 51.28 199 THR A CA 1
ATOM 1511 C C . THR A 1 199 ? 19.138 -1.846 -35.170 1.00 51.28 199 THR A C 1
ATOM 1513 O O . THR A 1 199 ? 18.245 -2.680 -35.009 1.00 51.28 199 THR A O 1
ATOM 1516 N N . GLU A 1 200 ? 20.193 -2.054 -35.961 1.00 43.66 200 GLU A N 1
ATOM 1517 C CA . GLU A 1 200 ? 20.679 -3.394 -36.282 1.00 43.66 200 GLU A CA 1
ATOM 1518 C C . GLU A 1 200 ? 21.034 -4.073 -34.953 1.00 43.66 200 GLU A C 1
ATOM 1520 O O . GLU A 1 200 ? 22.148 -3.990 -34.447 1.00 43.66 200 GLU A O 1
ATOM 1525 N N . TRP A 1 201 ? 20.044 -4.719 -34.337 1.00 43.78 201 TRP A N 1
ATOM 1526 C CA . TRP A 1 201 ? 20.274 -5.690 -33.278 1.00 43.78 201 TRP A CA 1
ATOM 1527 C C . TRP A 1 201 ? 20.851 -6.945 -33.935 1.00 43.78 201 TRP A C 1
ATOM 1529 O O . TRP A 1 201 ? 20.134 -7.895 -34.251 1.00 43.78 201 TRP A O 1
ATOM 1539 N N . GLN A 1 202 ? 22.160 -6.924 -34.181 1.00 43.75 202 GLN A N 1
ATOM 1540 C CA . GLN A 1 202 ? 22.960 -8.126 -34.389 1.00 43.75 202 GLN A CA 1
ATOM 1541 C C . GLN A 1 202 ? 22.963 -8.921 -33.075 1.00 43.75 202 GLN A C 1
ATOM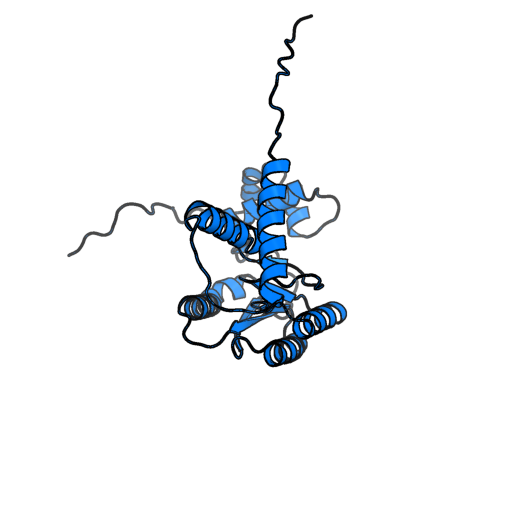 1543 O O . GLN A 1 202 ? 23.771 -8.659 -32.197 1.00 43.75 202 GLN A O 1
ATOM 1548 N N . ASP A 1 203 ? 21.992 -9.814 -32.881 1.00 44.09 203 ASP A N 1
ATOM 1549 C CA . ASP A 1 203 ? 22.248 -11.257 -32.946 1.00 44.09 203 ASP A CA 1
ATOM 1550 C C . ASP A 1 203 ? 20.948 -12.071 -32.772 1.00 44.09 203 ASP A C 1
ATOM 1552 O O . ASP A 1 203 ? 19.912 -11.597 -32.303 1.00 44.09 203 ASP A O 1
ATOM 1556 N N . ARG A 1 204 ? 21.005 -13.305 -33.256 1.00 51.78 204 ARG A N 1
ATOM 1557 C CA . ARG A 1 204 ? 19.917 -14.197 -33.660 1.00 51.78 204 ARG A CA 1
ATOM 1558 C C . ARG A 1 204 ? 19.188 -14.843 -32.478 1.00 51.78 204 ARG A C 1
ATOM 1560 O O . ARG A 1 204 ? 19.825 -15.447 -31.633 1.00 51.78 204 ARG A O 1
ATOM 1567 N N . ASP A 1 205 ? 17.848 -14.817 -32.499 1.00 53.09 205 ASP A N 1
ATOM 1568 C CA . ASP A 1 205 ? 17.000 -15.873 -31.918 1.00 53.09 205 ASP A CA 1
ATOM 1569 C C . ASP A 1 205 ? 15.528 -15.731 -32.365 1.00 53.09 205 ASP A C 1
ATOM 1571 O O . ASP A 1 205 ? 14.933 -14.651 -32.305 1.00 53.09 205 ASP A O 1
ATOM 1575 N N . ALA A 1 206 ? 14.891 -16.840 -32.769 1.00 52.91 206 ALA A N 1
ATOM 1576 C CA . ALA A 1 206 ? 13.510 -16.892 -33.285 1.00 52.91 206 ALA A CA 1
ATOM 1577 C C . ALA A 1 206 ? 12.443 -16.319 -32.319 1.00 52.91 206 ALA A C 1
ATOM 1579 O O . ALA A 1 206 ? 11.339 -15.953 -32.727 1.00 52.91 206 ALA A O 1
ATOM 1580 N N . ARG A 1 207 ? 12.780 -16.170 -31.031 1.00 49.53 207 ARG A N 1
ATOM 1581 C CA . ARG A 1 207 ? 11.925 -15.556 -30.000 1.00 49.53 207 ARG A CA 1
ATOM 1582 C C . ARG A 1 207 ? 11.828 -14.026 -30.116 1.00 49.53 207 ARG A C 1
ATOM 1584 O O . ARG A 1 207 ? 10.811 -13.461 -29.710 1.00 49.53 207 ARG A O 1
ATOM 1591 N N . GLY A 1 208 ? 12.813 -13.358 -30.725 1.00 47.03 208 GLY A N 1
ATOM 1592 C CA . GLY A 1 208 ? 12.811 -11.903 -30.947 1.00 47.03 208 GLY A CA 1
ATOM 1593 C C . GLY A 1 208 ? 11.804 -11.444 -32.011 1.00 47.03 208 GLY A C 1
ATOM 1594 O O . GLY A 1 208 ? 11.178 -10.389 -31.877 1.00 47.03 208 GLY A O 1
ATOM 1595 N N . GLN A 1 209 ? 11.546 -12.280 -33.022 1.00 48.44 209 GLN A N 1
ATOM 1596 C CA . GLN A 1 209 ? 10.603 -11.973 -34.108 1.00 48.44 209 GLN A CA 1
ATOM 1597 C C . GLN A 1 209 ? 9.149 -11.852 -33.610 1.00 48.44 209 GLN A C 1
ATOM 1599 O O . GLN A 1 209 ? 8.382 -11.013 -34.090 1.00 48.44 209 GLN A O 1
ATOM 1604 N N . SER A 1 210 ? 8.778 -12.628 -32.584 1.00 49.12 210 SER A N 1
ATOM 1605 C CA . SER A 1 210 ? 7.449 -12.578 -31.959 1.00 49.12 210 SER A CA 1
ATOM 1606 C C . SER A 1 210 ? 7.179 -11.227 -31.284 1.00 49.12 210 SER A C 1
ATOM 1608 O O . SER A 1 210 ? 6.120 -10.627 -31.498 1.00 49.12 210 SER A O 1
ATOM 1610 N N . GLN A 1 211 ? 8.159 -10.694 -30.547 1.00 50.56 211 GLN A N 1
ATOM 1611 C CA . GLN A 1 211 ? 8.043 -9.418 -29.831 1.00 50.56 211 GLN A CA 1
ATOM 1612 C C . GLN A 1 211 ? 8.031 -8.218 -30.790 1.00 50.56 211 GLN A C 1
ATOM 1614 O O . GLN A 1 211 ? 7.217 -7.309 -30.628 1.00 50.56 211 GLN A O 1
ATOM 1619 N N . LEU A 1 212 ? 8.835 -8.254 -31.858 1.00 51.41 212 LEU A N 1
ATOM 1620 C CA . LEU A 1 212 ? 8.833 -7.229 -32.911 1.00 51.41 212 LEU A CA 1
ATOM 1621 C C . LEU A 1 212 ? 7.506 -7.192 -33.678 1.00 51.41 212 LEU A C 1
ATOM 1623 O O . LEU A 1 212 ? 6.980 -6.115 -33.963 1.00 51.41 212 LEU A O 1
ATOM 1627 N N . SER A 1 213 ? 6.904 -8.356 -33.945 1.00 52.03 213 SER A N 1
ATOM 1628 C CA . SER A 1 213 ? 5.571 -8.422 -34.554 1.00 52.03 213 SER A CA 1
ATOM 1629 C C . SER A 1 213 ? 4.478 -7.839 -33.645 1.00 52.03 213 SER A C 1
ATOM 1631 O O . SER A 1 213 ? 3.470 -7.335 -34.138 1.00 52.03 213 SER A O 1
ATOM 1633 N N . ARG A 1 214 ? 4.666 -7.887 -32.317 1.00 56.06 214 ARG A N 1
ATOM 1634 C CA . ARG A 1 214 ? 3.760 -7.288 -31.325 1.00 56.06 214 ARG A CA 1
ATOM 1635 C C . ARG A 1 214 ? 3.968 -5.783 -31.196 1.00 56.06 214 ARG A C 1
ATOM 1637 O O . ARG A 1 214 ? 2.975 -5.068 -31.145 1.00 56.06 214 ARG A O 1
ATOM 1644 N N . ALA A 1 215 ? 5.212 -5.305 -31.215 1.00 53.16 215 ALA A N 1
ATOM 1645 C CA . ALA A 1 215 ? 5.533 -3.878 -31.205 1.00 53.16 215 ALA A CA 1
ATOM 1646 C C . ALA A 1 215 ? 5.057 -3.175 -32.489 1.00 53.16 215 ALA A C 1
ATOM 1648 O O . ALA A 1 215 ? 4.422 -2.125 -32.409 1.00 53.16 215 ALA A O 1
ATOM 1649 N N . ARG A 1 216 ? 5.249 -3.795 -33.666 1.00 56.09 216 ARG A N 1
ATOM 1650 C CA . ARG A 1 216 ? 4.696 -3.300 -34.941 1.00 56.09 216 ARG A CA 1
ATOM 1651 C C . ARG A 1 216 ? 3.167 -3.306 -34.937 1.00 56.09 216 ARG A C 1
ATOM 1653 O O . ARG A 1 216 ? 2.565 -2.280 -35.215 1.00 56.09 216 ARG A O 1
ATOM 1660 N N . ARG A 1 217 ? 2.526 -4.396 -34.492 1.00 58.00 217 ARG A N 1
ATOM 1661 C CA . ARG A 1 217 ? 1.060 -4.432 -34.323 1.00 58.00 217 ARG A CA 1
ATOM 1662 C C . ARG A 1 217 ? 0.541 -3.421 -33.299 1.00 58.00 217 ARG A C 1
ATOM 1664 O O . ARG A 1 217 ? -0.573 -2.943 -33.460 1.00 58.00 217 ARG A O 1
ATOM 1671 N N . ALA A 1 218 ? 1.301 -3.104 -32.252 1.00 55.91 218 ALA A N 1
ATOM 1672 C CA . ALA A 1 218 ? 0.937 -2.069 -31.288 1.00 55.91 218 ALA A CA 1
ATOM 1673 C C . ALA A 1 218 ? 1.027 -0.671 -31.915 1.00 55.91 218 ALA A C 1
ATOM 1675 O O . ALA A 1 218 ? 0.098 0.114 -31.748 1.00 55.91 218 ALA A O 1
ATOM 1676 N N . ARG A 1 219 ? 2.079 -0.396 -32.697 1.00 58.69 219 ARG A N 1
ATOM 1677 C CA . ARG A 1 219 ? 2.213 0.832 -33.494 1.00 58.69 219 ARG A CA 1
ATOM 1678 C C . ARG A 1 219 ? 1.053 0.992 -34.481 1.00 58.69 219 ARG A C 1
ATOM 1680 O O . ARG A 1 219 ? 0.427 2.045 -34.512 1.00 58.69 219 ARG A O 1
ATOM 1687 N N . ASP A 1 220 ? 0.734 -0.065 -35.222 1.00 54.00 220 ASP A N 1
ATOM 1688 C CA . ASP A 1 220 ? -0.285 -0.026 -36.276 1.00 54.00 220 ASP A CA 1
ATOM 1689 C C . ASP A 1 220 ? -1.724 -0.036 -35.706 1.00 54.00 220 ASP A C 1
ATOM 1691 O O . ASP A 1 220 ? -2.649 0.485 -36.322 1.00 54.00 220 ASP A O 1
ATOM 1695 N N . ARG A 1 221 ? -1.942 -0.581 -34.497 1.00 55.81 221 ARG A N 1
ATOM 1696 C CA . ARG A 1 221 ? -3.228 -0.461 -33.777 1.00 55.81 221 ARG A CA 1
ATOM 1697 C C . ARG A 1 221 ? -3.441 0.929 -33.187 1.00 55.81 221 ARG A C 1
ATOM 1699 O O . ARG A 1 221 ? -4.576 1.385 -33.146 1.00 55.81 221 ARG A O 1
ATOM 1706 N N . LEU A 1 222 ? -2.374 1.590 -32.739 1.00 52.50 222 LEU A N 1
ATOM 1707 C CA . LEU A 1 222 ? -2.453 2.963 -32.243 1.00 52.50 222 LEU A CA 1
ATOM 1708 C C . LEU A 1 222 ? -2.734 3.950 -33.384 1.00 52.50 222 LEU A C 1
ATOM 1710 O O . LEU A 1 222 ? -3.553 4.840 -33.204 1.00 52.50 222 LEU A O 1
ATOM 1714 N N . SER A 1 223 ? -2.164 3.746 -34.579 1.00 50.47 223 SER A N 1
ATOM 1715 C CA . SER A 1 223 ? -2.485 4.582 -35.748 1.00 50.47 223 SER A CA 1
ATOM 1716 C C . SER A 1 223 ? -3.900 4.360 -36.300 1.00 50.47 223 SER A C 1
ATOM 1718 O O . SER A 1 223 ? -4.465 5.267 -36.907 1.00 50.47 223 SER A O 1
ATOM 1720 N N . ALA A 1 224 ? -4.497 3.183 -36.082 1.00 47.81 224 ALA A N 1
ATOM 1721 C CA . ALA A 1 224 ? -5.866 2.881 -36.505 1.00 47.81 224 ALA A CA 1
ATOM 1722 C C . ALA A 1 224 ? -6.951 3.440 -35.560 1.00 47.81 224 ALA A C 1
ATOM 1724 O O . ALA A 1 224 ? -8.084 3.639 -35.996 1.00 47.81 224 ALA A O 1
ATOM 1725 N N . SER A 1 225 ? -6.629 3.700 -34.286 1.00 44.06 225 SER A N 1
ATOM 1726 C CA . SER A 1 225 ? -7.589 4.207 -33.288 1.00 44.06 225 SER A CA 1
ATOM 1727 C C . SER A 1 225 ? -7.690 5.738 -33.206 1.00 44.06 225 SER A C 1
ATOM 1729 O O . SER A 1 225 ? -8.575 6.226 -32.511 1.00 44.06 225 SER A O 1
ATOM 1731 N N . ASP A 1 226 ? -6.873 6.491 -33.951 1.00 40.56 226 ASP A N 1
ATOM 1732 C CA . ASP A 1 226 ? -6.843 7.968 -33.920 1.00 40.56 226 ASP A CA 1
ATOM 1733 C C . ASP A 1 226 ? -7.789 8.663 -34.925 1.00 40.56 226 ASP A C 1
ATOM 1735 O O . ASP A 1 226 ? -7.676 9.863 -35.175 1.00 40.56 226 ASP A O 1
ATOM 1739 N N . ARG A 1 227 ? -8.797 7.966 -35.470 1.00 42.47 227 ARG A N 1
ATOM 1740 C CA . ARG A 1 227 ? -9.926 8.646 -36.135 1.00 42.47 227 ARG A CA 1
ATOM 1741 C C . ARG A 1 227 ? -10.962 9.091 -35.102 1.00 42.47 227 ARG A C 1
ATOM 1743 O O . ARG A 1 227 ? -12.033 8.504 -34.982 1.00 42.47 227 ARG A O 1
ATOM 1750 N N . ILE A 1 228 ? -10.623 10.146 -34.365 1.00 38.34 228 ILE A N 1
ATOM 1751 C CA . ILE A 1 228 ? -11.609 10.991 -33.689 1.00 38.34 228 ILE A CA 1
ATOM 1752 C C . ILE A 1 228 ? -12.195 11.912 -34.765 1.00 38.34 228 ILE A C 1
ATOM 1754 O O . ILE A 1 228 ? -11.521 12.818 -35.250 1.00 38.34 228 ILE A O 1
ATOM 1758 N N . ASP A 1 229 ? -13.435 11.642 -35.167 1.00 37.09 229 ASP A N 1
ATOM 1759 C CA . ASP A 1 229 ? -14.221 12.533 -36.020 1.00 37.09 229 ASP A CA 1
ATOM 1760 C C . ASP A 1 229 ? -14.694 13.727 -35.176 1.00 37.09 229 ASP A C 1
ATOM 1762 O O . ASP A 1 229 ? -15.508 13.583 -34.262 1.00 37.09 229 ASP A O 1
ATOM 1766 N N . VAL A 1 230 ? -14.121 14.903 -35.435 1.00 38.16 230 VAL A N 1
ATOM 1767 C CA . VAL A 1 230 ? -14.548 16.175 -34.847 1.00 38.16 230 VAL A CA 1
ATOM 1768 C C . VAL A 1 230 ? -15.189 16.993 -35.961 1.00 38.16 230 VAL A C 1
ATOM 1770 O O . VAL A 1 230 ? -14.540 17.837 -36.575 1.00 38.16 230 VAL A O 1
ATOM 1773 N N . SER A 1 231 ? -16.472 16.756 -36.234 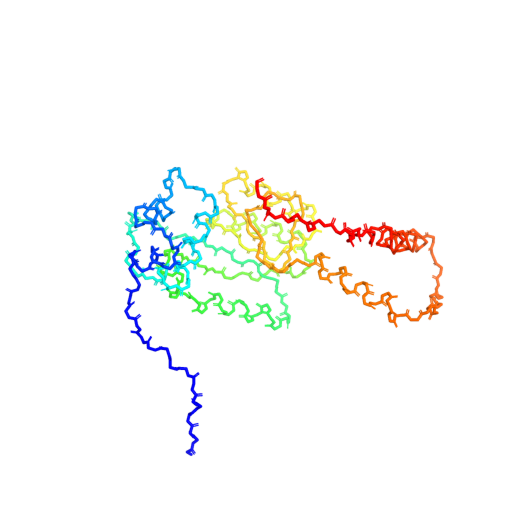1.00 34.34 231 SER A N 1
ATOM 1774 C CA . SER A 1 231 ? -17.271 17.670 -37.050 1.00 34.34 231 SER A CA 1
ATOM 1775 C C . SER A 1 231 ? -18.683 17.897 -36.486 1.00 34.34 231 SER A C 1
ATOM 1777 O O . SER A 1 231 ? -19.551 17.033 -36.471 1.00 34.34 231 SER A O 1
ATOM 1779 N N . SER A 1 232 ? -18.857 19.136 -36.010 1.00 35.38 232 SER A N 1
ATOM 1780 C CA . SER A 1 232 ? -20.068 19.974 -35.977 1.00 35.38 232 SER A CA 1
ATOM 1781 C C . SER A 1 232 ? -21.367 19.453 -35.344 1.00 35.38 232 SER A C 1
ATOM 1783 O O . SER A 1 232 ? -22.113 18.672 -35.925 1.00 35.38 232 SER A O 1
ATOM 1785 N N . GLY A 1 233 ? -21.733 20.082 -34.223 1.00 30.75 233 GLY A N 1
ATOM 1786 C CA . GLY A 1 233 ? -23.074 20.038 -33.641 1.00 30.75 233 GLY A CA 1
ATOM 1787 C C . GLY A 1 233 ? -23.450 21.346 -32.941 1.00 30.75 233 GLY A C 1
ATOM 1788 O O . GLY A 1 233 ? -23.826 21.327 -31.773 1.00 30.75 233 GLY A O 1
ATOM 1789 N N . THR A 1 234 ? -23.334 22.487 -33.628 1.00 38.59 234 THR A N 1
ATOM 1790 C CA . THR A 1 234 ? -23.932 23.753 -33.179 1.00 38.59 234 THR A CA 1
ATOM 1791 C C . THR A 1 234 ? -25.442 23.659 -33.396 1.00 38.59 234 THR A C 1
ATOM 1793 O O . THR A 1 234 ? -25.918 23.801 -34.519 1.00 38.59 234 THR A O 1
ATOM 1796 N N . ARG A 1 235 ? -26.209 23.366 -32.339 1.00 36.34 235 ARG A N 1
ATOM 1797 C CA . ARG A 1 235 ? -27.662 23.573 -32.343 1.00 36.34 235 ARG A CA 1
ATOM 1798 C C . ARG A 1 235 ? -27.965 24.927 -31.728 1.00 36.34 235 ARG A C 1
ATOM 1800 O O . ARG A 1 235 ? -27.825 25.121 -30.523 1.00 36.34 235 ARG A O 1
ATOM 1807 N N . ASP A 1 236 ? -28.359 25.826 -32.615 1.00 34.41 236 ASP A N 1
ATOM 1808 C CA . ASP A 1 236 ? -28.996 27.093 -32.317 1.00 34.41 236 ASP A CA 1
ATOM 1809 C C . ASP A 1 236 ? -30.339 26.852 -31.603 1.00 34.41 236 ASP A C 1
ATOM 1811 O O . ASP A 1 236 ? -31.078 25.917 -31.929 1.00 34.41 236 ASP A O 1
ATOM 1815 N N . ARG A 1 237 ? -30.621 27.670 -30.589 1.00 39.47 237 ARG A N 1
ATOM 1816 C CA . ARG A 1 237 ? -31.904 27.732 -29.882 1.00 39.47 237 ARG A CA 1
ATOM 1817 C C . ARG A 1 237 ? -32.606 28.991 -30.363 1.00 39.47 237 ARG A C 1
ATOM 1819 O O . ARG A 1 237 ? -32.211 30.067 -29.937 1.00 39.47 237 ARG A O 1
ATOM 1826 N N . THR A 1 238 ? -33.693 28.865 -31.114 1.00 41.50 238 THR A N 1
ATOM 1827 C CA . THR A 1 238 ? -34.800 29.834 -31.083 1.00 41.50 238 THR A CA 1
ATOM 1828 C C . THR A 1 238 ? -36.104 29.190 -31.565 1.00 41.50 238 THR A C 1
ATOM 1830 O O . THR A 1 238 ? -36.085 28.404 -32.508 1.00 41.50 238 THR A O 1
ATOM 1833 N N . ALA A 1 239 ? -37.188 29.604 -30.892 1.00 38.22 239 ALA A N 1
ATOM 1834 C CA . ALA A 1 239 ? -38.620 29.337 -31.099 1.00 38.22 239 ALA A CA 1
ATOM 1835 C C . ALA A 1 239 ? -39.143 27.928 -30.766 1.00 38.22 239 ALA A C 1
ATOM 1837 O O . ALA A 1 239 ? -38.910 26.974 -31.536 1.00 38.22 239 ALA A O 1
#

Foldseek 3Di:
DDDDDDDDPDPPDDQDDLVQLCVQLVHDSVLLVCLLVVHPDDDPVSSVSSVVSCVVSCNLQDLPPPPPPDDQQFEEEEEFADDDPPVRVVVQVVQVVCQSSSVSNSHDYHYDHFHPPDLQRLLVVLQVVLVVGLEYEYADDADPSNQVSQQVSVVVNHAYEHEQHDYPPHPHDYYHHDPVVVVVVVVLVVCVVPVPPDDPPPDDDPVVVVVVVVSVVVVVVVVVPPPPDDDDDDDDDDD

InterPro domains:
  IPR000843 LacI-type HTH domain [PF00356] (18-59)
  IPR000843 LacI-type HTH domain [PR00036] (17-27)
  IPR000843 LacI-type HTH domain [PR00036] (27-37)
  IPR000843 LacI-type HTH domain [PS50932] (16-72)
  IPR000843 LacI-type HTH domain [SM00354] (15-85)
  IPR000843 LacI-type HTH domain [cd01392] (20-67)
  IPR010982 Lambda repressor-like, DNA-binding domain superfamily [G3DSA:1.10.260.40] (10-69)
  IPR010982 Lambda repressor-like, DNA-binding domain superfamily [SSF47413] (15-68)
  IPR025997 Periplasmic binding protein [PF13407] (131-198)
  IPR028082 Periplasmic binding protein-like I [SSF53822] (73-198)

Organism: NCBI:txid420952

Solvent-accessible surface area (backbone atoms only — not comparable to full-atom values): 14306 Å² total; per-residue (Å²): 142,80,83,81,84,90,83,82,88,71,73,94,69,67,87,58,49,67,66,55,31,11,61,69,39,73,50,53,52,69,56,46,52,30,56,77,68,72,47,88,91,67,57,66,73,58,42,50,39,39,52,51,30,26,56,76,55,44,36,73,70,37,87,79,58,81,78,69,75,91,62,80,60,44,32,35,40,33,44,40,64,44,82,84,57,63,68,56,51,52,51,45,51,51,57,59,68,40,47,69,63,30,50,58,63,46,32,44,68,45,77,41,75,38,72,56,98,37,54,66,62,50,20,55,47,51,52,59,47,48,77,76,23,66,24,40,36,30,57,42,60,83,43,70,61,33,33,52,34,40,38,51,32,41,76,71,73,24,47,34,31,27,33,72,36,65,55,81,98,39,62,51,74,49,76,52,65,70,65,61,68,61,52,51,50,53,52,52,52,52,46,66,72,69,53,64,98,76,74,84,73,87,74,91,57,84,71,57,58,59,55,52,55,48,53,52,50,50,54,56,51,54,67,67,66,69,76,74,85,86,76,89,81,88,77,84,87,81,135

Sequence (239 aa):
MSEPLPGVGANFAARARIPDIARAAGVSTATVDRVLNGRENVRAVTAQRVLQAAAQLGYLLTPNAPAVTASKPMRIAFLLPAGTNRYLHMLGDYIDFAHDQWNALDMKCRVHYVESFNPKELADRLLQYGQRADGVVFMALEHPQVRDAVNTLADQGVPAITLISDLSNARRLAYVGIDNRSAGRTAALLLGRFMGAETEWQDRDARGQSQLSRARRARDRLSASDRIDVSSGTRDRTA

Mean predicted aligned error: 17.25 Å

pLDDT: mean 77.96, std 22.1, range [30.62, 98.62]